Protein AF-A0A0L7LUU4-F1 (afdb_monomer)

Nearest PDB structures (foldseek):
  5wwt-assembly1_A  TM=7.823E-01  e=3.121E-24  Homo sapiens
  5wwt-assembly2_B  TM=7.822E-01  e=9.389E-24  Homo sapiens
  5wws-assembly1_A  TM=7.727E-01  e=2.762E-24  Homo sapiens
  5wwr-assembly2_B  TM=7.764E-01  e=7.351E-24  Homo sapiens
  5wwq-assembly2_B  TM=7.427E-01  e=2.299E-24  Homo sapiens

InterPro domains:
  IPR015947 PUA-like superfamily [SSF88697] (74-111)
  IPR018314 RsmB/NOL1/NOP2-like, conserved site [PS01153] (232-243)
  IPR023267 RNA (C5-cytosine) methyltransferase [PTHR22807] (261-342)
  IPR029063 S-adenosyl-L-methionine-dependent methyltransferase superfamily [G3DSA:3.40.50.150] (183-259)
  IPR029063 S-adenosyl-L-methionine-dependent methyltransferase superfamily [G3DSA:3.40.50.150] (260-347)
  IPR029063 S-adenosyl-L-methionine-dependent methyltransferase superfamily [SSF53335] (193-340)
  IPR036974 PUA domain superfamily [G3DSA:2.30.130.10] (22-119)

Sequence (350 aa):
MDLQSWLSKAPKYTTFRINKLKHFDSNTLKNFLVAQSKELNSQQIPKYYFIRPDCLVLEQWPEDIALEQTGMEVVVDALCAAAVLRGAHVFAPGILGLPANCQLDERVAIYGDLEGHCKRGLKVKYEGKKLFVGTGYLKKLRYDLFDNGVQPRGSSPSEPALDSMWVGSGGPTKQIYLRHVCFSGEQDHTFSRNVSRSRVTCVNAFAFDSTKLYSAESSGINSGPPFPINSFDKVLLDAPCSGLGQRPQLHNKMTPKMIHTCTVTDEENEGMVVWALDKFPCLRLIPAEPLLGGPGLADKGLSDEQRLMVQRFGPTIDSLRPSEEIYRDSIGFFIAAFTKIPAPLATLTH

Secondary structure (DSSP, 8-state):
--HHHHHHSPPS-EEEE--TTS---HHHHHHHHHHHHHHTT-S-PPPEEEEETTEEEEPPPPTT------S-EEEE-HHHHHHHHTTPPBPGGGEEE--TT--TT-EEEEEEESSS-PPTTB-S---SSEEEEEEEEE-S-HIIIIIS---SSSS---S-SEEEEEEE-SSS-EE---S-------HHHHHHHHHHHHT--S-------GGG-B-TT---GGG-SSB-TT--S----------TT-S--S---S-HHHHHHTTT-TTTTHHHHHHHHHH-TTEEEE--SS--SBPPPTTSS--HHHHHHSEEESS---SSS---HHHHTS--EEE-EEEE-PPP------

Foldseek 3Di:
DQQLVLQQAFFQKDKFFALPVDDDDVVVVVVVQVVLCVVQVHPDGFDWDAPDPGIIITGFDDQPRDDDADPFEWEFEQVQLQVLLQQDFAALLGTAEGAQPDDFQDKHWYKYQLPPPRHRLHHDDDPHDIFGFAMWGAHDHSCRRPPPPDDSDDDDRPDGRTGTSWTDGPDRRTHDHDPDDDQDDDPPVSVVVVCVVSVPDPDDDDPDDPVQLEDPPDPADVVPGNHYPPRDPDDDDPDDDPQSQDPNDSYDPDDSVCCVVPVPNCCVAVVVVQCCVVVAVQKDWAAPPPAAAAFADPPSNDDLVSSRRKHWAELDADPSDGHDSSRHSHTTDIDTDIDGHDDPPPPPPD

pLDDT: mean 80.56, std 17.07, range [25.83, 98.25]

Solvent-accessible surface area (backbone atoms only — not comparable to full-atom values): 20880 Å² total; per-residue (Å²): 130,62,64,68,66,54,34,46,37,53,49,64,56,50,75,43,78,54,61,83,86,47,95,81,62,69,62,61,56,50,53,50,43,56,56,46,21,60,80,58,75,41,98,64,64,50,58,68,49,67,85,41,103,44,34,39,38,34,45,40,47,69,88,83,58,80,81,84,80,46,94,44,63,34,32,23,37,37,67,44,29,32,40,24,40,68,18,38,64,44,38,55,69,37,54,22,26,48,48,79,85,70,54,80,67,37,70,30,23,34,26,15,30,47,76,72,78,72,53,74,68,32,50,63,89,79,86,67,67,62,42,58,24,25,36,25,30,30,65,54,55,64,57,75,57,66,64,73,74,62,68,78,71,87,70,77,82,85,62,59,28,23,54,48,67,43,21,33,39,98,63,95,55,39,35,54,62,54,99,80,79,84,86,75,92,48,76,68,67,40,48,55,52,46,40,64,72,57,72,61,83,91,74,87,86,75,99,69,66,76,92,56,40,71,30,95,84,38,93,33,78,88,76,44,85,36,24,40,84,91,75,64,98,75,84,86,83,87,71,93,71,90,61,76,24,51,54,29,42,60,64,72,95,69,52,74,72,52,48,69,78,36,71,63,39,49,68,79,43,51,39,44,52,49,49,46,49,69,75,33,83,43,46,42,81,38,67,41,75,81,85,56,42,21,38,45,70,80,93,50,80,54,53,73,73,54,18,63,20,27,30,27,26,30,83,74,83,45,90,93,36,74,49,52,66,78,39,28,44,43,48,44,47,78,45,77,35,72,46,80,51,80,77,78,77,76,77,78,81,124

Organism: Operophtera brumata (NCBI:txid104452)

Structure (mmCIF, N/CA/C/O backbone):
data_AF-A0A0L7LUU4-F1
#
_entry.id   AF-A0A0L7LUU4-F1
#
loop_
_atom_site.group_PDB
_atom_site.id
_atom_site.type_symbol
_atom_site.label_atom_id
_atom_site.label_alt_id
_atom_site.label_comp_id
_atom_site.label_asym_id
_atom_site.label_entity_id
_atom_site.label_seq_id
_atom_site.pdbx_PDB_ins_code
_atom_site.Cartn_x
_atom_site.Cartn_y
_atom_site.Cartn_z
_atom_site.occupancy
_atom_site.B_iso_or_equiv
_atom_site.auth_seq_id
_atom_site.auth_comp_id
_atom_site.auth_asym_id
_atom_site.auth_atom_id
_atom_site.pdbx_PDB_model_num
ATOM 1 N N . MET A 1 1 ? 4.942 18.784 3.596 1.00 58.44 1 MET A N 1
ATOM 2 C CA . MET A 1 1 ? 4.299 17.848 4.544 1.00 58.44 1 MET A CA 1
ATOM 3 C C . MET A 1 1 ? 5.408 17.030 5.173 1.00 58.44 1 MET A C 1
ATOM 5 O O . MET A 1 1 ? 6.278 16.592 4.435 1.00 58.44 1 MET A O 1
ATOM 9 N N . ASP A 1 2 ? 5.419 16.884 6.495 1.00 79.56 2 ASP A N 1
ATOM 10 C CA . ASP A 1 2 ? 6.399 16.033 7.174 1.00 79.56 2 ASP A CA 1
ATOM 11 C C . ASP A 1 2 ? 6.203 14.556 6.769 1.00 79.56 2 ASP A C 1
ATOM 13 O O . ASP A 1 2 ? 5.079 14.046 6.797 1.00 79.56 2 ASP A O 1
ATOM 17 N N . LEU A 1 3 ? 7.284 13.882 6.364 1.00 82.19 3 LEU A N 1
ATOM 18 C CA . LEU A 1 3 ? 7.251 12.502 5.871 1.00 82.19 3 LEU A CA 1
ATOM 19 C C . LEU A 1 3 ? 6.811 11.517 6.960 1.00 82.19 3 LEU A C 1
ATOM 21 O O . LEU A 1 3 ? 6.068 10.582 6.669 1.00 82.19 3 LEU A O 1
ATOM 25 N N . GLN A 1 4 ? 7.210 11.738 8.214 1.00 81.50 4 GLN A N 1
ATOM 26 C CA . GLN A 1 4 ? 6.798 10.882 9.327 1.00 81.50 4 GLN A CA 1
ATOM 27 C C . GLN A 1 4 ? 5.288 11.006 9.583 1.00 81.50 4 GLN A C 1
ATOM 29 O O . GLN A 1 4 ? 4.583 10.001 9.720 1.00 81.50 4 GLN A O 1
ATOM 34 N N . SER A 1 5 ? 4.762 12.233 9.560 1.00 83.94 5 SER A N 1
ATOM 35 C CA . SER A 1 5 ? 3.319 12.481 9.607 1.00 83.94 5 SER A CA 1
ATOM 36 C C . SER A 1 5 ? 2.573 11.807 8.450 1.00 83.94 5 SER A C 1
ATOM 38 O O . SER A 1 5 ? 1.500 11.246 8.662 1.00 83.94 5 SER A O 1
ATOM 40 N N . TRP A 1 6 ? 3.135 11.811 7.240 1.00 87.12 6 TRP A N 1
ATOM 41 C CA . TRP A 1 6 ? 2.532 11.148 6.081 1.00 87.12 6 TRP A CA 1
ATOM 42 C C . TRP A 1 6 ? 2.525 9.617 6.215 1.00 87.12 6 TRP A C 1
ATOM 44 O O . TRP A 1 6 ? 1.481 8.991 6.018 1.00 87.12 6 TRP A O 1
ATOM 54 N N . LEU A 1 7 ? 3.650 9.019 6.629 1.00 87.75 7 LEU A N 1
ATOM 55 C CA . LEU A 1 7 ? 3.779 7.571 6.831 1.00 87.75 7 LEU A CA 1
ATOM 56 C C . LEU A 1 7 ? 2.831 7.045 7.914 1.00 87.75 7 LEU A C 1
ATOM 58 O O . LEU A 1 7 ? 2.276 5.960 7.767 1.00 87.75 7 LEU A O 1
ATOM 62 N N . SER A 1 8 ? 2.605 7.816 8.980 1.00 86.44 8 SER A N 1
ATOM 63 C CA . SER A 1 8 ? 1.722 7.412 10.087 1.00 86.44 8 SER A CA 1
ATOM 64 C C . SER A 1 8 ? 0.228 7.413 9.746 1.00 86.44 8 SER A C 1
ATOM 66 O O . SER A 1 8 ? -0.566 6.811 10.468 1.00 86.44 8 SER A O 1
ATOM 68 N N . LYS A 1 9 ? -0.169 8.047 8.637 1.00 87.00 9 LYS A N 1
ATOM 69 C CA . LYS A 1 9 ? -1.566 8.134 8.194 1.00 87.00 9 LYS A CA 1
ATOM 70 C C . LYS A 1 9 ? -1.864 7.105 7.117 1.00 87.00 9 LYS A C 1
ATOM 72 O O . LYS A 1 9 ? -1.056 6.890 6.212 1.00 87.00 9 LYS A O 1
ATOM 77 N N . ALA A 1 10 ? -3.052 6.514 7.182 1.00 88.31 10 ALA A N 1
ATOM 78 C CA . ALA A 1 10 ? -3.541 5.666 6.107 1.00 88.31 10 ALA A CA 1
ATOM 79 C C . ALA A 1 10 ? -3.766 6.509 4.832 1.00 88.31 10 ALA A C 1
ATOM 81 O O . ALA A 1 10 ? -4.089 7.697 4.949 1.00 88.31 10 ALA A O 1
ATOM 82 N N . PRO A 1 11 ? -3.568 5.937 3.629 1.00 90.06 11 PRO A N 1
ATOM 83 C CA . PRO A 1 11 ? -3.910 6.610 2.376 1.00 90.06 11 PRO A CA 1
ATOM 84 C C . PRO A 1 11 ? -5.385 7.024 2.349 1.00 90.06 11 PRO A C 1
ATOM 86 O O . PRO A 1 11 ? -6.242 6.248 2.776 1.00 90.06 11 PRO A O 1
ATOM 89 N N . LYS A 1 12 ? -5.709 8.202 1.807 1.00 89.00 12 LYS A N 1
ATOM 90 C CA . LYS A 1 12 ? -7.099 8.676 1.699 1.00 89.00 12 LYS A CA 1
ATOM 91 C C . LYS A 1 12 ? -7.964 7.788 0.815 1.00 89.00 12 LYS A C 1
ATOM 93 O O . LYS A 1 12 ? -9.165 7.683 1.032 1.00 89.00 12 LYS A O 1
ATOM 98 N N . TYR A 1 13 ? -7.356 7.148 -0.173 1.00 90.44 13 TYR A N 1
ATOM 99 C CA . TYR A 1 13 ? -8.061 6.370 -1.177 1.00 90.44 13 TYR A CA 1
ATOM 100 C C . TYR A 1 13 ? -7.887 4.881 -0.913 1.00 90.44 13 TYR A C 1
ATOM 102 O O . TYR A 1 13 ? -6.763 4.382 -0.807 1.00 90.44 13 TYR A O 1
ATOM 110 N N . THR A 1 14 ? -8.999 4.154 -0.866 1.00 90.06 14 THR A N 1
ATOM 111 C CA . THR A 1 14 ? -8.980 2.693 -0.887 1.00 90.06 14 THR A CA 1
ATOM 112 C C . THR A 1 14 ? -9.143 2.232 -2.332 1.00 90.06 14 THR A C 1
ATOM 114 O O . THR A 1 14 ? -10.112 2.592 -3.000 1.00 90.06 14 THR A O 1
ATOM 117 N N . THR A 1 15 ? -8.194 1.441 -2.833 1.00 90.25 15 THR A N 1
ATOM 118 C CA . THR A 1 15 ? -8.176 0.991 -4.231 1.00 90.25 15 THR A CA 1
ATOM 119 C C . THR A 1 15 ? -8.413 -0.514 -4.344 1.00 90.25 15 THR A C 1
ATOM 121 O O . THR A 1 15 ? -7.836 -1.318 -3.611 1.00 90.25 15 THR A O 1
ATOM 124 N N . PHE A 1 16 ? -9.272 -0.907 -5.285 1.00 89.38 16 PHE A N 1
ATOM 125 C CA . PHE A 1 16 ? -9.609 -2.298 -5.581 1.00 89.38 16 PHE A CA 1
ATOM 126 C C . PHE A 1 16 ? -9.256 -2.636 -7.019 1.00 89.38 16 PHE A C 1
ATOM 128 O O . PHE A 1 16 ? -9.729 -1.991 -7.956 1.00 89.38 16 PHE A O 1
ATOM 135 N N . ARG A 1 17 ? -8.496 -3.719 -7.204 1.00 87.00 17 ARG A N 1
ATOM 136 C CA . ARG A 1 17 ? -8.332 -4.326 -8.524 1.00 87.00 17 ARG A CA 1
ATOM 137 C C . ARG A 1 17 ? -9.516 -5.241 -8.821 1.00 87.00 17 ARG A C 1
ATOM 139 O O . ARG A 1 17 ? -9.671 -6.283 -8.181 1.00 87.00 17 ARG A O 1
ATOM 146 N N . ILE A 1 18 ? -10.323 -4.886 -9.813 1.00 88.62 18 ILE A N 1
ATOM 147 C CA . ILE A 1 18 ? -11.459 -5.693 -10.254 1.00 88.62 18 ILE A CA 1
ATOM 148 C C . ILE A 1 18 ? -10.964 -6.863 -11.103 1.00 88.62 18 ILE A C 1
ATOM 150 O O . ILE A 1 18 ? -10.271 -6.692 -12.106 1.00 88.62 18 ILE A O 1
ATOM 154 N N . ASN A 1 19 ? -11.342 -8.079 -10.706 1.00 85.19 19 ASN A N 1
ATOM 155 C CA . ASN A 1 19 ? -11.069 -9.267 -11.501 1.00 85.19 19 ASN A CA 1
ATOM 156 C C . ASN A 1 19 ? -12.035 -9.337 -12.691 1.00 85.19 19 ASN A C 1
ATOM 158 O O . ASN A 1 19 ? -13.143 -9.848 -12.553 1.00 85.19 19 ASN A O 1
ATOM 162 N N . LYS A 1 20 ? -11.579 -8.880 -13.861 1.00 84.88 20 LYS A N 1
ATOM 163 C CA . LYS A 1 20 ? -12.335 -8.901 -15.127 1.00 84.88 20 LYS A CA 1
ATOM 164 C C . LYS A 1 20 ? -12.740 -10.305 -15.604 1.00 84.88 20 LYS A C 1
ATOM 166 O O . LYS A 1 20 ? -13.625 -10.416 -16.442 1.00 84.88 20 LYS A O 1
ATOM 171 N N . LEU A 1 21 ? -12.137 -11.376 -15.074 1.00 84.12 21 LEU A N 1
ATOM 172 C CA . LEU A 1 21 ? -12.535 -12.766 -15.366 1.00 84.12 21 LEU A CA 1
ATOM 173 C C . LEU A 1 21 ? -13.786 -13.203 -14.586 1.00 84.12 21 LEU A C 1
ATOM 175 O O . LEU A 1 21 ? -14.269 -14.331 -14.734 1.00 84.12 21 LEU A O 1
ATOM 179 N N . LYS A 1 22 ? -14.290 -12.336 -13.706 1.00 84.38 22 LYS A N 1
ATOM 180 C CA . LYS A 1 22 ? -15.511 -12.534 -12.934 1.00 84.38 22 LYS A CA 1
ATOM 181 C C . LYS A 1 22 ? -16.471 -11.381 -13.188 1.00 84.38 22 LYS A C 1
ATOM 183 O O . LYS A 1 22 ? -16.064 -10.270 -13.505 1.00 84.38 22 LYS A O 1
ATOM 188 N N . HIS A 1 23 ? -17.755 -11.655 -12.992 1.00 84.06 23 HIS A N 1
ATOM 189 C CA . HIS A 1 23 ? -18.761 -10.607 -12.973 1.00 84.06 23 HIS A CA 1
ATOM 190 C C . HIS A 1 23 ? -18.533 -9.691 -11.764 1.00 84.06 23 HIS A C 1
ATOM 192 O O . HIS A 1 23 ? -18.384 -10.175 -10.639 1.00 84.06 23 HIS A O 1
ATOM 198 N N . PHE A 1 24 ? -18.519 -8.383 -12.004 1.00 86.38 24 PHE A N 1
ATOM 199 C CA . PHE A 1 24 ? -18.484 -7.357 -10.970 1.00 86.38 24 PHE A CA 1
ATOM 200 C C . PHE A 1 24 ? -19.701 -6.452 -11.134 1.00 86.38 24 PHE A C 1
ATOM 202 O O . PHE A 1 24 ? -19.910 -5.890 -12.205 1.00 86.38 24 PHE A O 1
ATOM 209 N N . ASP A 1 25 ? -20.477 -6.307 -10.064 1.00 86.06 25 ASP A N 1
ATOM 210 C CA . ASP A 1 25 ? -21.648 -5.438 -10.021 1.00 86.06 25 ASP A CA 1
ATOM 211 C C . ASP A 1 25 ? -21.412 -4.291 -9.036 1.00 86.06 25 ASP A C 1
ATOM 213 O O . ASP A 1 25 ? -21.320 -4.493 -7.821 1.00 86.06 25 ASP A O 1
ATOM 217 N N . SER A 1 26 ? -21.341 -3.070 -9.561 1.00 86.06 26 SER A N 1
ATOM 218 C CA . SER A 1 26 ? -21.157 -1.864 -8.755 1.00 86.06 26 SER A CA 1
ATOM 219 C C . SER A 1 26 ? -22.360 -1.562 -7.855 1.00 86.06 26 SER A C 1
ATOM 221 O O . SER A 1 26 ? -22.190 -0.884 -6.838 1.00 86.06 26 SER A O 1
ATOM 223 N N . ASN A 1 27 ? -23.553 -2.099 -8.152 1.00 88.25 27 ASN A N 1
ATOM 224 C CA . ASN A 1 27 ? -24.723 -1.932 -7.287 1.00 88.25 27 ASN A CA 1
ATOM 225 C C . ASN A 1 27 ? -24.554 -2.656 -5.952 1.00 88.25 27 ASN A C 1
ATOM 227 O O . ASN A 1 27 ? -25.037 -2.167 -4.935 1.00 88.25 27 ASN A O 1
ATOM 231 N N . THR A 1 28 ? -23.821 -3.772 -5.924 1.00 87.94 28 THR A N 1
ATOM 232 C CA . THR A 1 28 ? -23.512 -4.474 -4.670 1.00 87.94 28 THR A CA 1
ATOM 233 C C . THR A 1 28 ? -22.733 -3.562 -3.718 1.00 87.94 28 THR A C 1
ATOM 235 O O . THR A 1 28 ? -23.093 -3.440 -2.547 1.00 87.94 28 THR A O 1
ATOM 238 N N . LEU A 1 29 ? -21.717 -2.854 -4.228 1.00 86.69 29 LEU A N 1
ATOM 239 C CA . LEU A 1 29 ? -20.973 -1.868 -3.442 1.00 86.69 29 LEU A CA 1
ATOM 240 C C . LEU A 1 29 ? -21.865 -0.690 -3.036 1.00 86.69 29 LEU A C 1
ATOM 242 O O . LEU A 1 29 ? -21.864 -0.299 -1.872 1.00 86.69 29 LEU A O 1
ATOM 246 N N . LYS A 1 30 ? -22.661 -0.152 -3.966 1.00 89.31 30 LYS A N 1
ATOM 247 C CA . LYS A 1 30 ? -23.582 0.956 -3.680 1.00 89.31 30 LYS A CA 1
ATOM 248 C C . LYS A 1 30 ? -24.542 0.622 -2.539 1.00 89.31 30 LYS A C 1
ATOM 250 O O . LYS A 1 30 ? -24.666 1.394 -1.594 1.00 89.31 30 LYS A O 1
ATOM 255 N N . ASN A 1 31 ? -25.195 -0.536 -2.615 1.00 89.56 31 ASN A N 1
ATOM 256 C CA . ASN A 1 31 ? -26.153 -0.999 -1.614 1.00 89.56 31 ASN A CA 1
ATOM 257 C C . ASN A 1 31 ? -25.483 -1.184 -0.251 1.00 89.56 31 ASN A C 1
ATOM 259 O O . ASN A 1 31 ? -26.058 -0.815 0.769 1.00 89.56 31 ASN A O 1
ATOM 263 N N . PHE A 1 32 ? -24.252 -1.699 -0.241 1.00 86.62 32 PHE A N 1
ATOM 264 C CA . PHE A 1 32 ? -23.455 -1.833 0.972 1.00 86.62 32 PHE A CA 1
ATOM 265 C C . PHE A 1 32 ? -23.124 -0.474 1.609 1.00 86.62 32 PHE A C 1
ATOM 267 O O . PHE A 1 32 ? -23.320 -0.307 2.810 1.00 86.62 32 PHE A O 1
ATOM 274 N N . LEU A 1 33 ? -22.694 0.515 0.818 1.00 87.50 33 LEU A N 1
ATOM 275 C CA . LEU A 1 33 ? -22.407 1.864 1.323 1.00 87.50 33 LEU A CA 1
ATOM 276 C C . LEU A 1 33 ? -23.677 2.566 1.827 1.00 87.50 33 LEU A C 1
ATOM 278 O O . LEU A 1 33 ? -23.638 3.226 2.856 1.00 87.50 33 LEU A O 1
ATOM 282 N N . VAL A 1 34 ? -24.819 2.386 1.157 1.00 89.56 34 VAL A N 1
ATOM 283 C CA . VAL A 1 34 ? -26.114 2.934 1.608 1.00 89.56 34 VAL A CA 1
ATOM 284 C C . VAL A 1 34 ? -26.598 2.274 2.902 1.00 89.56 34 VAL A C 1
ATOM 286 O O . VAL A 1 34 ? -27.188 2.940 3.749 1.00 89.56 34 VAL A O 1
ATOM 289 N N . ALA A 1 35 ? -26.394 0.965 3.064 1.00 86.56 35 ALA A N 1
ATOM 290 C CA . ALA A 1 35 ? -26.722 0.283 4.314 1.00 86.56 35 ALA A CA 1
ATOM 291 C C . ALA A 1 35 ? -25.858 0.819 5.458 1.00 86.56 35 ALA A C 1
ATOM 293 O O . ALA A 1 35 ? -26.394 1.200 6.497 1.00 86.56 35 ALA A O 1
ATOM 294 N N . GLN A 1 36 ? -24.552 0.943 5.213 1.00 82.38 36 GLN A N 1
ATOM 295 C CA . GLN A 1 36 ? -23.635 1.527 6.176 1.00 82.38 36 GLN A CA 1
ATOM 296 C C . GLN A 1 36 ? -24.015 2.952 6.541 1.00 82.38 36 GLN A C 1
ATOM 298 O O . GLN A 1 36 ? -24.150 3.215 7.722 1.00 82.38 36 GLN A O 1
ATOM 303 N N . SER A 1 37 ? -24.261 3.856 5.587 1.00 84.38 37 SER A N 1
ATOM 304 C CA . SER A 1 37 ? -24.505 5.274 5.902 1.00 84.38 37 SER A CA 1
ATOM 305 C C . SER A 1 37 ? -25.613 5.478 6.943 1.00 84.38 37 SER A C 1
ATOM 307 O O . SER A 1 37 ? -25.513 6.384 7.765 1.00 84.38 37 SER A O 1
ATOM 309 N N . LYS A 1 38 ? -26.623 4.595 6.966 1.00 85.31 38 LYS A N 1
ATOM 310 C CA . LYS A 1 38 ? -27.683 4.573 7.986 1.00 85.31 38 LYS A CA 1
ATOM 311 C C . LYS A 1 38 ? -27.154 4.243 9.381 1.00 85.31 38 LYS A C 1
ATOM 313 O O . LYS A 1 38 ? -27.511 4.926 10.330 1.00 85.31 38 LYS A O 1
ATOM 318 N N . GLU A 1 39 ? -26.303 3.227 9.505 1.00 79.38 39 GLU A N 1
ATOM 319 C CA . GLU A 1 39 ? -25.657 2.851 10.771 1.00 79.38 39 GLU A CA 1
ATOM 320 C C . GLU A 1 39 ? -24.755 3.967 11.304 1.00 79.38 39 GLU A C 1
ATOM 322 O O . GLU A 1 39 ? -24.600 4.124 12.513 1.00 79.38 39 GLU A O 1
ATOM 327 N N . LEU A 1 40 ? -24.167 4.756 10.401 1.00 76.88 40 LEU A N 1
ATOM 328 C CA . LEU A 1 40 ? -23.257 5.843 10.760 1.00 76.88 40 LEU A CA 1
ATOM 329 C C . LEU A 1 40 ? -23.945 7.207 10.865 1.00 76.88 40 LEU A C 1
ATOM 331 O O . LEU A 1 40 ? -23.263 8.218 11.025 1.00 76.88 40 LEU A O 1
ATOM 335 N N . ASN A 1 41 ? -25.276 7.241 10.760 1.00 81.69 41 ASN A N 1
ATOM 336 C CA . ASN A 1 41 ? -26.078 8.464 10.763 1.00 81.69 41 ASN A CA 1
ATOM 337 C C . ASN A 1 41 ? -25.600 9.519 9.745 1.00 81.69 41 ASN A C 1
ATOM 339 O O . ASN A 1 41 ? -25.724 10.719 9.983 1.00 81.69 41 ASN A O 1
ATOM 343 N N . SER A 1 42 ? -25.062 9.081 8.603 1.00 83.56 42 SER A N 1
ATOM 344 C CA . SER A 1 42 ? -24.608 9.965 7.529 1.00 83.56 42 SER A CA 1
ATOM 345 C C . SER A 1 42 ? -25.641 10.052 6.410 1.00 83.56 42 SER A C 1
ATOM 347 O O . SER A 1 42 ? -26.230 9.052 5.986 1.00 83.56 42 SER A O 1
ATOM 349 N N . GLN A 1 43 ? -25.835 11.264 5.891 1.00 84.94 43 GLN A N 1
ATOM 350 C CA . GLN A 1 43 ? -26.731 11.526 4.761 1.00 84.94 43 GLN A CA 1
ATOM 351 C C . GLN A 1 43 ? -26.070 11.262 3.400 1.00 84.94 43 GLN A C 1
ATOM 353 O O . GLN A 1 43 ? -26.760 11.223 2.381 1.00 84.94 43 GLN A O 1
ATOM 358 N N . GLN A 1 44 ? -24.746 11.091 3.365 1.00 87.94 44 GLN A N 1
ATOM 359 C CA . GLN A 1 44 ? -23.973 10.929 2.138 1.00 87.94 44 GLN A CA 1
ATOM 360 C C . GLN A 1 44 ? -23.140 9.649 2.193 1.00 87.94 44 GLN A C 1
ATOM 362 O O . GLN A 1 44 ? -22.650 9.253 3.245 1.00 87.94 44 GLN A O 1
ATOM 367 N N . ILE A 1 45 ? -22.966 9.007 1.038 1.00 88.62 45 ILE A N 1
ATOM 368 C CA . ILE A 1 45 ? -22.020 7.898 0.876 1.00 88.62 45 ILE A CA 1
ATOM 369 C C . ILE A 1 45 ? -20.703 8.420 0.287 1.00 88.62 45 ILE A C 1
ATOM 371 O O . ILE A 1 45 ? -20.725 9.404 -0.458 1.00 88.62 45 ILE A O 1
ATOM 375 N N . PRO A 1 46 ? -19.564 7.766 0.568 1.00 89.31 46 PRO A N 1
ATOM 376 C CA . PRO A 1 46 ? -18.294 8.107 -0.059 1.00 89.31 46 PRO A CA 1
ATOM 377 C C . PRO A 1 46 ? -18.370 7.973 -1.581 1.00 89.31 46 PRO A C 1
ATOM 379 O O . PRO A 1 46 ? -19.053 7.093 -2.121 1.00 89.31 46 PRO A O 1
ATOM 382 N N . LYS A 1 47 ? -17.628 8.832 -2.285 1.00 91.88 47 LYS A N 1
ATOM 383 C CA . LYS A 1 47 ? -17.502 8.741 -3.741 1.00 91.88 47 LYS A CA 1
ATOM 384 C C . LYS A 1 47 ? -16.698 7.504 -4.116 1.00 91.88 47 LYS A C 1
ATOM 386 O O . LYS A 1 47 ? -15.694 7.178 -3.486 1.00 91.88 47 LYS A O 1
ATOM 391 N N . TYR A 1 48 ? -17.117 6.847 -5.189 1.00 92.75 48 TYR A N 1
ATOM 392 C CA . TYR A 1 48 ? -16.361 5.767 -5.806 1.00 92.75 48 TYR A CA 1
ATOM 393 C C . TYR A 1 48 ? -16.443 5.854 -7.323 1.00 92.75 48 TYR A C 1
ATOM 395 O O . TYR A 1 48 ? -17.483 6.203 -7.884 1.00 92.75 48 TYR A O 1
ATOM 403 N N . TYR A 1 49 ? -15.336 5.553 -7.990 1.00 94.31 49 TYR A N 1
ATOM 404 C CA . TYR A 1 49 ? -15.205 5.657 -9.441 1.00 94.31 49 TYR A CA 1
ATOM 405 C C . TYR A 1 49 ? -14.065 4.780 -9.944 1.00 94.31 49 TYR A C 1
ATOM 407 O O . TYR A 1 49 ? -13.189 4.358 -9.194 1.00 94.31 49 TYR A O 1
ATOM 415 N N . PHE A 1 50 ? -14.070 4.497 -11.239 1.00 92.94 50 PHE A N 1
ATOM 416 C CA . PHE A 1 50 ? -12.985 3.775 -11.885 1.00 92.94 50 PHE A CA 1
ATOM 417 C C . PHE A 1 50 ? -11.938 4.761 -12.388 1.00 92.94 50 PHE A C 1
ATOM 419 O O . PHE A 1 50 ? -12.229 5.563 -13.270 1.00 92.94 50 PHE A O 1
ATOM 426 N N . ILE A 1 51 ? -10.717 4.680 -11.857 1.00 92.94 51 ILE A N 1
ATOM 427 C CA . ILE A 1 51 ? -9.574 5.431 -12.403 1.00 92.94 51 ILE A CA 1
ATOM 428 C C . ILE A 1 51 ? -8.979 4.725 -13.628 1.00 92.94 51 ILE A C 1
ATOM 430 O O . ILE A 1 51 ? -8.402 5.347 -14.514 1.00 92.94 51 ILE A O 1
ATOM 434 N N . ARG A 1 52 ? -9.156 3.400 -13.699 1.00 90.06 52 ARG A N 1
ATOM 435 C CA . ARG A 1 52 ? -8.888 2.555 -14.871 1.00 90.06 52 ARG A CA 1
ATOM 436 C C . ARG A 1 52 ? -9.977 1.484 -14.964 1.00 90.06 52 ARG A C 1
ATOM 438 O O . ARG A 1 52 ? -10.609 1.205 -13.948 1.00 90.06 52 ARG A O 1
ATOM 445 N N . PRO A 1 53 ? -10.170 0.814 -16.116 1.00 89.75 53 PRO A N 1
ATOM 446 C CA . PRO A 1 53 ? -11.252 -0.164 -16.281 1.00 89.75 53 PRO A CA 1
ATOM 447 C C . PRO A 1 53 ? -11.253 -1.337 -15.278 1.00 89.75 53 PRO A C 1
ATOM 449 O O . PRO A 1 53 ? -12.260 -2.018 -15.132 1.00 89.75 53 PRO A O 1
ATOM 452 N N . ASP A 1 54 ? -10.132 -1.621 -14.615 1.00 88.12 54 ASP A N 1
ATOM 453 C CA . ASP A 1 54 ? -9.973 -2.629 -13.555 1.00 88.12 54 ASP A CA 1
ATOM 454 C C . ASP A 1 54 ? -9.511 -2.046 -12.214 1.00 88.12 54 ASP A C 1
ATOM 456 O O . ASP A 1 54 ? -9.206 -2.813 -11.305 1.00 88.12 54 ASP A O 1
ATOM 460 N N . CYS A 1 55 ? -9.460 -0.723 -12.058 1.00 91.38 55 CYS A N 1
ATOM 461 C CA . CYS A 1 55 ? -9.046 -0.085 -10.813 1.00 91.38 55 CYS A CA 1
ATOM 462 C C . CYS A 1 55 ? -10.175 0.803 -10.294 1.00 91.38 55 CYS A C 1
ATOM 464 O O . CYS A 1 55 ? -10.404 1.901 -10.809 1.00 91.38 55 CYS A O 1
ATOM 466 N N . LEU A 1 56 ? -10.888 0.297 -9.290 1.00 92.75 56 LEU A N 1
ATOM 467 C CA . LEU A 1 56 ? -11.935 1.019 -8.584 1.00 92.75 56 LEU A CA 1
ATOM 468 C C . LEU A 1 56 ? -11.318 1.768 -7.403 1.00 92.75 56 LEU A C 1
ATOM 470 O O . LEU A 1 56 ? -10.652 1.172 -6.558 1.00 92.75 56 LEU A O 1
ATOM 474 N N . VAL A 1 57 ? -11.575 3.064 -7.340 1.00 93.31 57 VAL A N 1
ATOM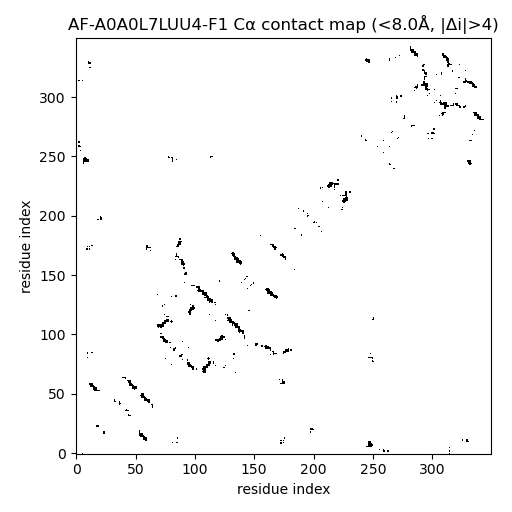 475 C CA . VAL A 1 57 ? -11.199 3.955 -6.248 1.00 93.31 57 VAL A CA 1
ATOM 476 C C . VAL A 1 57 ? -12.431 4.219 -5.403 1.00 93.31 57 VAL A C 1
ATOM 478 O O . VAL A 1 57 ? -13.521 4.438 -5.932 1.00 93.31 57 VAL A O 1
ATOM 481 N N . LEU A 1 58 ? -12.243 4.212 -4.093 1.00 91.56 58 LEU A N 1
ATOM 482 C CA . LEU A 1 58 ? -13.252 4.556 -3.114 1.00 91.56 58 LEU A CA 1
ATOM 483 C C . LEU A 1 58 ? -12.639 5.553 -2.112 1.00 91.56 58 LEU A C 1
ATOM 485 O O . LEU A 1 58 ? -11.619 5.266 -1.480 1.00 91.56 58 LEU A O 1
ATOM 489 N N . GLU A 1 59 ? -13.237 6.739 -2.029 1.00 91.00 59 GLU A N 1
ATOM 490 C CA . GLU A 1 59 ? -12.799 7.863 -1.186 1.00 91.00 59 GLU A CA 1
ATOM 491 C C . GLU A 1 59 ? -13.291 7.729 0.257 1.00 91.00 59 GLU A C 1
ATOM 493 O O . GLU A 1 59 ? -14.177 6.939 0.529 1.00 91.00 59 GLU A O 1
ATOM 498 N N . GLN A 1 60 ? -12.761 8.520 1.190 1.00 85.81 60 GLN A N 1
ATOM 499 C CA . GLN A 1 60 ? -13.160 8.474 2.602 1.00 85.81 60 GLN A CA 1
ATOM 500 C C . GLN A 1 60 ? -14.627 8.851 2.837 1.00 85.81 60 GLN A C 1
ATOM 502 O O . GLN A 1 60 ? -15.252 9.552 2.038 1.00 85.81 60 GLN A O 1
ATOM 507 N N . TRP A 1 61 ? -15.159 8.414 3.981 1.00 83.44 61 TRP A N 1
ATOM 508 C CA . TRP A 1 61 ? -16.437 8.927 4.457 1.00 83.44 61 TRP A CA 1
ATOM 509 C C . TRP A 1 61 ? -16.344 10.435 4.756 1.00 83.44 61 TRP A C 1
ATOM 511 O O . TRP A 1 61 ? -15.266 10.907 5.131 1.00 83.44 61 TRP A O 1
ATOM 521 N N . PRO A 1 62 ? -17.449 11.193 4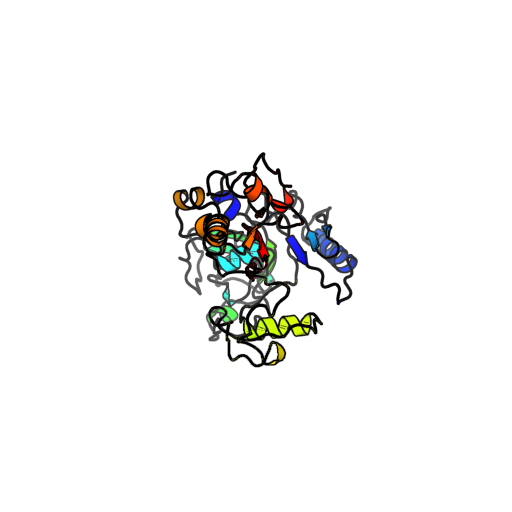.635 1.00 77.44 62 PRO A N 1
ATOM 522 C CA . PRO A 1 62 ? -17.440 12.624 4.920 1.00 77.44 62 PRO A CA 1
ATOM 523 C C . PRO A 1 62 ? -17.069 12.955 6.380 1.00 77.44 62 PRO A C 1
ATOM 525 O O . PRO A 1 62 ? -17.223 12.151 7.305 1.00 77.44 62 PRO A O 1
ATOM 528 N N . GLU A 1 63 ? -16.549 14.167 6.593 1.00 70.50 63 GLU A N 1
ATOM 529 C CA . GLU A 1 63 ? -16.009 14.609 7.887 1.00 70.50 63 GLU A CA 1
ATOM 530 C C . GLU A 1 63 ? -17.073 14.855 8.968 1.00 70.50 63 GLU A C 1
ATOM 532 O O . GLU A 1 63 ? -16.723 14.983 10.140 1.00 70.50 63 GLU A O 1
ATOM 537 N N . ASP A 1 64 ? -18.357 14.876 8.628 1.00 70.00 64 ASP A N 1
ATOM 538 C CA . ASP A 1 64 ? -19.467 15.139 9.553 1.00 70.00 64 ASP A CA 1
ATOM 539 C C . ASP A 1 64 ? -19.774 13.971 10.507 1.00 70.00 64 ASP A C 1
ATOM 541 O O . ASP A 1 64 ? -20.490 14.142 11.493 1.00 70.00 64 ASP A O 1
ATOM 545 N N . ILE A 1 65 ? -19.192 12.791 10.280 1.00 72.19 65 ILE A N 1
ATOM 546 C CA . ILE A 1 65 ? -19.516 11.605 11.079 1.00 72.19 65 ILE A CA 1
ATOM 547 C C . ILE A 1 65 ? -18.842 11.641 12.456 1.00 72.19 65 ILE A C 1
ATOM 549 O O . ILE A 1 65 ? -17.624 11.492 12.573 1.00 72.19 65 ILE A O 1
ATOM 553 N N . ALA A 1 66 ? -19.621 11.819 13.519 1.00 65.75 66 ALA A N 1
ATOM 554 C CA . ALA A 1 66 ? -19.110 11.840 14.886 1.00 65.75 66 ALA A CA 1
ATOM 555 C C . ALA A 1 66 ? -18.774 10.425 15.396 1.00 65.75 66 ALA A C 1
ATOM 557 O O . ALA A 1 66 ? -19.578 9.500 15.299 1.00 65.75 66 ALA A O 1
ATOM 558 N N . LEU A 1 67 ? -17.581 10.265 15.977 1.00 65.44 67 LEU A N 1
ATOM 559 C CA . LEU A 1 67 ? -17.161 9.026 16.633 1.00 65.44 67 LEU A CA 1
ATOM 560 C C . LEU A 1 67 ? -17.463 9.122 18.128 1.00 65.44 67 LEU A C 1
ATOM 562 O O . LEU A 1 67 ? -16.780 9.835 18.862 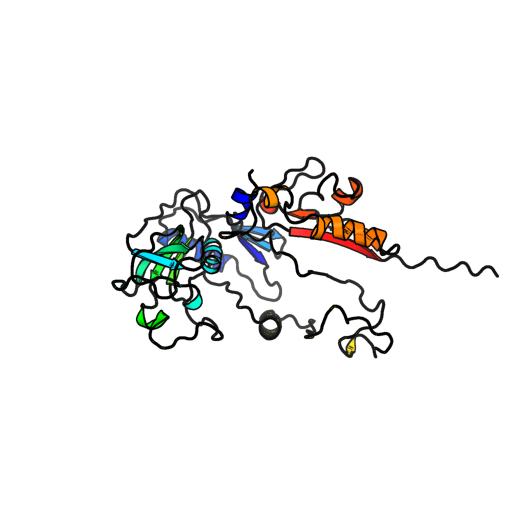1.00 65.44 67 LEU A O 1
ATOM 566 N N . GLU A 1 68 ? -18.464 8.379 18.587 1.00 66.06 68 GLU A N 1
ATOM 567 C CA . GLU A 1 68 ? -18.694 8.187 20.017 1.00 66.06 68 GLU A CA 1
ATOM 568 C C . GLU A 1 68 ? -17.640 7.233 20.580 1.00 66.06 68 GLU A C 1
ATOM 570 O O . GLU A 1 68 ? -17.590 6.051 20.228 1.00 66.06 68 GLU A O 1
ATOM 575 N N . GLN A 1 69 ? -16.780 7.750 21.457 1.00 68.00 69 GLN A N 1
ATOM 576 C CA . GLN A 1 69 ? -15.847 6.921 22.208 1.00 68.00 69 GLN A CA 1
ATOM 577 C C . GLN A 1 69 ? -16.583 6.275 23.380 1.00 68.00 69 GLN A C 1
ATOM 579 O O . GLN A 1 69 ? -17.133 6.953 24.245 1.00 68.00 69 GLN A O 1
ATOM 584 N N . THR A 1 70 ? -16.584 4.947 23.408 1.00 70.06 70 THR A N 1
ATOM 585 C CA . THR A 1 70 ? -17.044 4.171 24.561 1.00 70.06 70 THR A CA 1
ATOM 586 C C . THR A 1 70 ? -15.958 4.141 25.636 1.00 70.06 70 THR A C 1
ATOM 588 O O . THR A 1 70 ? -14.773 4.140 25.310 1.00 70.06 70 THR A O 1
ATOM 591 N N . GLY A 1 71 ? -16.334 4.032 26.914 1.00 73.75 71 GLY A N 1
ATOM 592 C CA . GLY A 1 71 ? -15.363 3.920 28.016 1.00 73.75 71 GLY A CA 1
ATOM 593 C C . GLY A 1 71 ? -14.575 2.600 28.055 1.00 73.75 71 GLY A C 1
ATOM 594 O O . GLY A 1 71 ? -13.562 2.514 28.744 1.00 73.75 71 GLY A O 1
ATOM 595 N N . MET A 1 72 ? -15.026 1.577 27.322 1.00 87.00 72 MET A N 1
ATOM 596 C CA . MET A 1 72 ? -14.405 0.251 27.279 1.00 87.00 72 MET A CA 1
ATOM 597 C C . MET A 1 72 ? -13.367 0.174 26.161 1.00 87.00 72 MET A C 1
ATOM 599 O O . MET A 1 72 ? -13.688 0.406 24.997 1.00 87.00 72 MET A O 1
ATOM 603 N N . GLU A 1 73 ? -12.127 -0.164 26.516 1.00 91.75 73 GLU A N 1
ATOM 604 C CA . GLU A 1 73 ? -10.979 -0.139 25.608 1.00 91.75 73 GLU A CA 1
ATOM 605 C C . GLU A 1 73 ? -10.455 -1.551 25.321 1.00 91.75 73 GLU A C 1
ATOM 607 O O . GLU A 1 73 ? -10.105 -2.292 26.239 1.00 91.75 73 GLU A O 1
ATOM 612 N N . VAL A 1 74 ? -10.320 -1.901 24.043 1.00 93.38 74 VAL A N 1
ATOM 613 C CA . VAL A 1 74 ? -9.599 -3.091 23.578 1.00 93.38 74 VAL A CA 1
ATOM 614 C C . VAL A 1 74 ? -8.277 -2.656 22.975 1.00 93.38 74 VAL A C 1
ATOM 616 O O . VAL A 1 74 ? -8.241 -1.747 22.149 1.00 93.38 74 VAL A O 1
ATOM 619 N N . VAL A 1 75 ? -7.189 -3.320 23.359 1.00 94.94 75 VAL A N 1
ATOM 620 C CA . VAL A 1 75 ? -5.850 -3.019 22.845 1.00 94.94 75 VAL A CA 1
ATOM 621 C C . VAL A 1 75 ? -5.414 -4.098 21.866 1.00 94.94 75 VAL A C 1
ATOM 623 O O . VAL A 1 75 ? -5.445 -5.285 22.196 1.00 94.94 75 VAL A O 1
ATOM 626 N N . VAL A 1 76 ? -4.980 -3.684 20.681 1.00 94.62 76 VAL A N 1
ATOM 627 C CA . VAL A 1 76 ? -4.443 -4.539 19.619 1.00 94.62 76 VAL A CA 1
ATOM 628 C C . VAL A 1 76 ? -2.986 -4.190 19.323 1.00 94.62 76 VAL A C 1
ATOM 630 O O . VAL A 1 76 ? -2.513 -3.108 19.679 1.00 94.62 76 VAL A O 1
ATOM 633 N N . ASP A 1 77 ? -2.261 -5.097 18.673 1.00 92.50 77 ASP A N 1
ATOM 634 C CA . ASP A 1 77 ? -0.897 -4.811 18.220 1.00 92.50 77 ASP A CA 1
ATOM 635 C C . ASP A 1 77 ? -0.859 -3.762 17.088 1.00 92.50 77 ASP A C 1
ATOM 637 O O . ASP A 1 77 ? -1.870 -3.465 16.446 1.00 92.50 77 ASP A O 1
ATOM 641 N N . ALA A 1 78 ? 0.321 -3.187 16.833 1.00 90.19 78 ALA A N 1
ATOM 642 C CA . ALA A 1 78 ? 0.501 -2.125 15.843 1.00 90.19 78 ALA A CA 1
ATOM 643 C C . ALA A 1 78 ? 0.136 -2.543 14.403 1.00 90.19 78 ALA A C 1
ATOM 645 O O . ALA A 1 78 ? -0.348 -1.713 13.631 1.00 90.19 78 ALA A O 1
ATOM 646 N N . LEU A 1 79 ? 0.349 -3.811 14.025 1.00 89.06 79 LEU A N 1
ATOM 647 C CA . LEU A 1 79 ? 0.031 -4.310 12.681 1.00 89.06 79 LEU A CA 1
ATOM 648 C C . LEU A 1 79 ? -1.479 -4.470 12.508 1.00 89.06 79 LEU A C 1
ATOM 650 O O . LEU A 1 79 ? -2.039 -4.066 11.487 1.00 89.06 79 LEU A O 1
ATOM 654 N N . CYS A 1 80 ? -2.145 -5.015 13.522 1.00 90.12 80 CYS A N 1
ATOM 655 C CA . CYS A 1 80 ? -3.590 -5.121 13.589 1.00 90.12 80 CYS A CA 1
ATOM 656 C C . CYS A 1 80 ? -4.225 -3.730 13.598 1.00 90.12 80 CYS A C 1
ATOM 658 O O . CYS A 1 80 ? -5.126 -3.479 12.806 1.00 90.12 80 CYS A O 1
ATOM 660 N N . ALA A 1 81 ? -3.703 -2.795 14.391 1.00 90.81 81 ALA A N 1
ATOM 661 C CA . ALA A 1 81 ? -4.142 -1.403 14.397 1.00 90.81 81 ALA A CA 1
ATOM 662 C C . ALA A 1 81 ? -4.005 -0.739 13.018 1.00 90.81 81 ALA A C 1
ATOM 664 O O . ALA A 1 81 ? -4.936 -0.079 12.559 1.00 90.81 81 ALA A O 1
ATOM 665 N N . ALA A 1 82 ? -2.887 -0.955 12.318 1.00 88.44 82 ALA A N 1
ATOM 666 C CA . ALA A 1 82 ? -2.695 -0.458 10.957 1.00 88.44 82 ALA A CA 1
ATOM 667 C C . ALA A 1 82 ? -3.667 -1.102 9.950 1.00 88.44 82 ALA A C 1
ATOM 669 O O . ALA A 1 82 ? -4.147 -0.430 9.037 1.00 88.44 82 ALA A O 1
ATOM 670 N N . ALA A 1 83 ? -3.989 -2.389 10.114 1.00 87.12 83 ALA A N 1
ATOM 671 C CA . ALA A 1 83 ? -4.996 -3.071 9.305 1.00 87.12 83 ALA A CA 1
ATOM 672 C C . ALA A 1 83 ? -6.407 -2.534 9.583 1.00 87.12 83 ALA A C 1
ATOM 674 O O . ALA A 1 83 ? -7.149 -2.274 8.635 1.00 87.12 83 ALA A O 1
ATOM 675 N N . VAL A 1 84 ? -6.748 -2.309 10.857 1.00 86.94 84 VAL A N 1
ATOM 676 C CA . VAL A 1 84 ? -7.998 -1.661 11.268 1.00 86.94 84 VAL A CA 1
ATOM 677 C C . VAL A 1 84 ? -8.078 -0.294 10.615 1.00 86.94 84 VAL A C 1
ATOM 679 O O . VAL A 1 84 ? -9.050 -0.078 9.917 1.00 86.94 84 VAL A O 1
ATOM 682 N N . LEU A 1 85 ? -7.035 0.547 10.681 1.00 85.31 85 LEU A N 1
ATOM 683 C CA . LEU A 1 85 ? -6.960 1.848 9.986 1.00 85.31 85 LEU A CA 1
ATOM 684 C C . LEU A 1 85 ? -7.224 1.796 8.469 1.00 85.31 85 LEU A C 1
ATOM 686 O O . LEU A 1 85 ? -7.581 2.813 7.880 1.00 85.31 85 LEU A O 1
ATOM 690 N N . ARG A 1 86 ? -7.096 0.625 7.837 1.00 84.62 86 ARG A N 1
ATOM 691 C CA . ARG A 1 86 ? -7.421 0.391 6.420 1.00 84.62 86 ARG A CA 1
ATOM 692 C C . ARG A 1 86 ? -8.778 -0.290 6.190 1.00 84.62 86 ARG A C 1
ATOM 694 O O . ARG A 1 86 ? -9.043 -0.728 5.074 1.00 84.62 86 ARG A O 1
ATOM 701 N N . GLY A 1 87 ? -9.626 -0.389 7.213 1.00 79.75 87 GLY A N 1
ATOM 702 C CA . GLY A 1 87 ? -10.975 -0.954 7.113 1.00 79.75 87 GLY A CA 1
ATOM 703 C C . GLY A 1 87 ? -11.119 -2.411 7.559 1.00 79.75 87 GLY A C 1
ATOM 704 O O . GLY A 1 87 ? -12.176 -2.992 7.321 1.00 79.75 87 GLY A O 1
ATOM 705 N N . ALA A 1 88 ? -10.092 -3.033 8.153 1.00 81.31 88 ALA A N 1
ATOM 706 C CA . ALA A 1 88 ? -10.142 -4.450 8.527 1.00 81.31 88 ALA A CA 1
ATOM 707 C C . ALA A 1 88 ? -10.877 -4.717 9.855 1.00 81.31 88 ALA A C 1
ATOM 709 O O . ALA A 1 88 ? -10.936 -3.871 10.752 1.00 81.31 88 ALA A O 1
ATOM 710 N N . HIS A 1 89 ? -11.363 -5.953 10.004 1.00 81.56 89 HIS A N 1
ATOM 711 C CA . HIS A 1 89 ? -11.798 -6.507 11.286 1.00 81.56 89 HIS A CA 1
ATOM 712 C C . HIS A 1 89 ? -10.625 -6.822 12.207 1.00 81.56 89 HIS A C 1
ATOM 714 O O . HIS A 1 89 ? -9.501 -7.064 11.757 1.00 81.56 89 HIS A O 1
ATOM 720 N N . VAL A 1 90 ? -10.912 -6.892 13.508 1.00 85.75 90 VAL A N 1
ATOM 721 C CA . VAL A 1 90 ? -9.950 -7.402 14.483 1.00 85.75 90 VAL A CA 1
ATOM 722 C C . VAL A 1 90 ? -10.197 -8.888 14.693 1.00 85.75 90 VAL A C 1
ATOM 724 O O . VAL A 1 90 ? -11.280 -9.326 15.088 1.00 85.75 90 VAL A O 1
ATOM 727 N N . PHE A 1 91 ? -9.151 -9.671 14.464 1.00 86.38 91 PHE A N 1
ATOM 728 C CA . PHE A 1 91 ? -9.140 -11.106 14.710 1.00 86.38 91 PHE A CA 1
ATOM 729 C C . PHE A 1 91 ? -8.391 -11.418 16.004 1.00 86.38 91 PHE A C 1
ATOM 731 O O . PHE A 1 91 ? -7.507 -10.669 16.422 1.00 86.38 91 PHE A O 1
ATOM 738 N N . ALA A 1 92 ? -8.716 -12.559 16.614 1.00 87.38 92 ALA A N 1
ATOM 739 C CA . ALA A 1 92 ? -8.170 -12.987 17.902 1.00 87.38 92 ALA A CA 1
ATOM 740 C C . ALA A 1 92 ? -6.630 -12.911 18.029 1.00 87.38 92 ALA A C 1
ATOM 742 O O . ALA A 1 92 ? -6.145 -12.526 19.099 1.00 87.38 92 ALA A O 1
ATOM 743 N N . PRO A 1 93 ? -5.824 -13.223 16.990 1.00 86.56 93 PRO A N 1
ATOM 744 C CA . PRO A 1 93 ? -4.371 -13.104 17.092 1.00 86.56 93 PRO A CA 1
ATOM 745 C C . PRO A 1 93 ? -3.892 -11.675 17.368 1.00 86.56 93 PRO A C 1
ATOM 747 O O . PRO A 1 93 ? -2.927 -11.518 18.110 1.00 86.56 93 PRO A O 1
ATOM 750 N N . GLY A 1 94 ? -4.587 -10.657 16.850 1.00 88.94 94 GLY A N 1
ATOM 751 C CA . GLY A 1 94 ? -4.193 -9.253 16.989 1.00 88.94 94 GLY A CA 1
ATOM 752 C C . GLY A 1 94 ? -4.583 -8.599 18.317 1.00 88.94 94 GLY A C 1
ATOM 753 O O . GLY A 1 94 ? -4.098 -7.513 18.621 1.00 88.94 94 GLY A O 1
ATOM 754 N N . ILE A 1 95 ? -5.447 -9.231 19.122 1.00 91.62 95 ILE A N 1
ATOM 755 C CA . ILE A 1 95 ? -5.893 -8.684 20.412 1.00 91.62 95 ILE A CA 1
ATOM 756 C C . ILE A 1 95 ? -4.833 -8.948 21.488 1.00 91.62 95 ILE A C 1
ATOM 758 O O . ILE A 1 95 ? -4.460 -10.095 21.755 1.00 91.62 95 ILE A O 1
ATOM 762 N N . LEU A 1 96 ? -4.382 -7.876 22.141 1.00 93.31 96 LEU A N 1
ATOM 763 C CA . LEU A 1 96 ? -3.423 -7.906 23.245 1.00 93.31 96 LEU A CA 1
ATOM 764 C C . LEU A 1 96 ? -4.114 -7.747 24.601 1.00 93.31 96 LEU A C 1
ATOM 766 O O . LEU A 1 96 ? -3.841 -8.522 25.515 1.00 93.31 96 LEU A O 1
ATOM 770 N N . GLY A 1 97 ? -5.020 -6.779 24.732 1.00 92.69 97 GLY A N 1
ATOM 771 C CA . GLY A 1 97 ? -5.707 -6.468 25.986 1.00 92.69 97 GLY A CA 1
ATOM 772 C C . GLY A 1 97 ? -7.216 -6.405 25.802 1.00 92.69 97 GLY A C 1
ATOM 773 O O . GLY A 1 97 ? -7.691 -5.763 24.870 1.00 92.69 97 GLY A O 1
ATOM 774 N N . LEU A 1 98 ? -7.954 -7.058 26.700 1.00 92.12 98 LEU A N 1
ATOM 775 C CA . LEU A 1 98 ? -9.417 -7.040 26.753 1.00 92.12 98 LEU A CA 1
ATOM 776 C C . LEU A 1 98 ? -9.852 -7.012 28.231 1.00 92.12 98 LEU A C 1
ATOM 778 O O . LEU A 1 98 ? -9.478 -7.937 28.973 1.00 92.12 98 LEU A O 1
ATOM 782 N N . PRO A 1 99 ? -10.613 -5.986 28.667 1.00 88.44 99 PRO A N 1
ATOM 783 C CA . PRO A 1 99 ? -11.141 -5.897 30.023 1.00 88.44 99 PRO A CA 1
ATOM 784 C C . PRO A 1 99 ? -11.996 -7.107 30.408 1.00 88.44 99 PRO A C 1
ATOM 786 O O . PRO A 1 99 ? -12.646 -7.733 29.574 1.00 88.44 99 PRO A O 1
ATOM 789 N N . ALA A 1 100 ? -11.985 -7.464 31.693 1.00 85.25 100 ALA A N 1
ATOM 790 C CA . ALA A 1 100 ? -12.670 -8.666 32.181 1.00 85.25 100 ALA A CA 1
ATOM 791 C C . ALA A 1 100 ? -14.201 -8.527 32.251 1.00 85.25 100 ALA A C 1
ATOM 793 O O . ALA A 1 100 ? -14.902 -9.532 32.273 1.00 85.25 100 ALA A O 1
ATOM 794 N N . ASN A 1 101 ? -14.710 -7.300 32.308 1.00 86.38 101 ASN A N 1
ATOM 795 C CA . ASN A 1 101 ? -16.124 -6.979 32.483 1.00 86.38 101 ASN A CA 1
ATOM 796 C C . ASN A 1 101 ? -16.871 -6.737 31.160 1.00 86.38 101 ASN A C 1
ATOM 798 O O . ASN A 1 101 ? -17.991 -6.239 31.203 1.00 86.38 101 ASN A O 1
ATOM 802 N N . CYS A 1 102 ? -16.268 -7.061 30.011 1.00 87.50 102 CYS A N 1
ATOM 803 C CA . CYS A 1 102 ? -16.926 -6.913 28.715 1.00 87.50 102 CYS A CA 1
ATOM 804 C C . CYS A 1 102 ? -18.016 -7.971 28.484 1.00 87.50 102 CYS A C 1
ATOM 806 O O . CYS A 1 102 ? -17.865 -9.128 28.892 1.00 87.50 102 CYS A O 1
ATOM 808 N N . GLN A 1 103 ? -19.067 -7.595 27.757 1.00 90.25 103 GLN A N 1
ATOM 809 C CA . GLN A 1 103 ? -20.139 -8.489 27.309 1.00 90.25 103 GLN A CA 1
ATOM 810 C C . GLN A 1 103 ? -20.095 -8.723 25.793 1.00 90.25 103 GLN A C 1
ATOM 812 O O . GLN A 1 103 ? -19.528 -7.935 25.035 1.00 90.25 103 GLN A O 1
ATOM 817 N N . LEU A 1 104 ? -20.682 -9.835 25.337 1.00 90.31 104 LEU A N 1
ATOM 818 C CA . LEU A 1 104 ? -20.876 -10.063 23.903 1.00 90.31 104 LEU A CA 1
ATOM 819 C C . LEU A 1 104 ? -21.774 -8.973 23.322 1.00 90.31 104 LEU A C 1
ATOM 821 O O . LEU A 1 104 ? -22.695 -8.501 23.985 1.00 90.31 104 LEU A O 1
ATOM 825 N N . ASP A 1 105 ? -21.471 -8.580 22.088 1.00 88.75 105 ASP A N 1
ATOM 826 C CA . ASP A 1 105 ? -22.124 -7.496 21.357 1.00 88.75 105 ASP A CA 1
ATOM 827 C C . ASP A 1 105 ? -22.064 -6.130 22.061 1.00 88.75 105 ASP A C 1
ATOM 829 O O . ASP A 1 105 ? -22.747 -5.185 21.669 1.00 88.75 105 ASP A O 1
ATOM 833 N N . GLU A 1 106 ? -21.193 -5.980 23.061 1.00 88.19 106 GLU A N 1
ATOM 834 C CA . GLU A 1 106 ? -20.886 -4.680 23.638 1.00 88.19 106 GLU A CA 1
ATOM 835 C C . GLU A 1 106 ? -20.021 -3.867 22.668 1.00 88.19 106 GLU A C 1
ATOM 837 O O . GLU A 1 106 ? -19.094 -4.385 22.029 1.00 88.19 106 GLU A O 1
ATOM 842 N N . ARG A 1 107 ? -20.322 -2.570 22.567 1.00 86.38 107 ARG A N 1
ATOM 843 C CA . ARG A 1 107 ? -19.542 -1.621 21.775 1.00 86.38 107 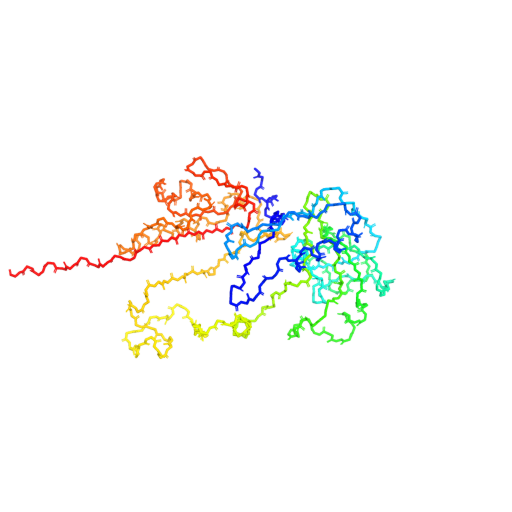ARG A CA 1
ATOM 844 C C . ARG A 1 107 ? -18.274 -1.237 22.534 1.00 86.38 107 ARG A C 1
ATOM 846 O O . ARG A 1 107 ? -18.337 -0.816 23.687 1.00 86.38 107 ARG A O 1
ATOM 853 N N . VAL A 1 108 ? -17.133 -1.338 21.865 1.00 89.69 108 VAL A N 1
ATOM 854 C CA . VAL A 1 108 ? -15.815 -1.062 22.444 1.00 89.69 108 VAL A CA 1
ATOM 855 C C . VAL A 1 108 ? -14.987 -0.128 21.566 1.00 89.69 108 VAL A C 1
ATOM 857 O O . VAL A 1 108 ? -15.127 -0.097 20.338 1.00 89.69 108 VAL A O 1
ATOM 860 N N . ALA A 1 109 ? -14.079 0.603 22.204 1.00 90.94 109 ALA A N 1
ATOM 861 C CA . ALA A 1 109 ? -13.084 1.450 21.572 1.00 90.94 109 ALA A CA 1
ATOM 862 C C . ALA A 1 109 ? -11.805 0.641 21.333 1.00 90.94 109 ALA A C 1
ATOM 864 O O . ALA A 1 109 ? -11.278 0.005 22.244 1.00 90.94 109 ALA A O 1
ATOM 865 N N . ILE A 1 110 ? -11.299 0.654 20.104 1.00 91.75 110 ILE A N 1
ATOM 866 C CA . ILE A 1 110 ? -10.136 -0.127 19.685 1.00 91.75 110 ILE A CA 1
ATOM 867 C C . ILE A 1 110 ? -8.918 0.794 19.674 1.00 91.75 110 ILE A C 1
ATOM 869 O O . ILE A 1 110 ? -8.910 1.829 19.002 1.00 91.75 110 ILE A O 1
ATOM 873 N N . TYR A 1 111 ? -7.874 0.390 20.389 1.00 93.25 111 TYR A N 1
ATOM 874 C CA . TYR A 1 111 ? -6.610 1.102 20.493 1.00 93.25 111 TYR A CA 1
ATOM 875 C C . TYR A 1 111 ? -5.452 0.241 19.992 1.00 93.25 111 TYR A C 1
ATOM 877 O O . TYR A 1 111 ? -5.319 -0.914 20.379 1.00 93.25 111 TYR A O 1
ATOM 885 N N . GLY A 1 112 ? -4.583 0.809 19.165 1.00 93.31 112 GLY A N 1
ATOM 886 C CA . GLY A 1 112 ? -3.307 0.205 18.798 1.00 93.31 112 GLY A CA 1
ATOM 887 C C . GLY A 1 112 ? -2.214 0.556 19.796 1.00 93.31 112 GLY A C 1
ATOM 888 O O . GLY A 1 112 ? -2.014 1.735 20.088 1.00 93.31 112 GLY A O 1
ATOM 889 N N . ASP A 1 113 ? -1.493 -0.445 20.290 1.00 93.12 113 ASP A N 1
ATOM 890 C CA . ASP A 1 113 ? -0.253 -0.245 21.041 1.00 93.12 113 ASP A CA 1
ATOM 891 C C . ASP A 1 113 ? 0.860 0.246 20.099 1.00 93.12 113 ASP A C 1
ATOM 893 O O . ASP A 1 113 ? 1.245 -0.455 19.160 1.00 93.12 113 ASP A O 1
ATOM 897 N N . LEU A 1 114 ? 1.363 1.461 20.341 1.00 88.19 114 LEU A N 1
ATOM 898 C CA . LEU A 1 114 ? 2.377 2.093 19.492 1.00 88.19 114 LEU A CA 1
ATOM 899 C C . LEU A 1 114 ? 3.811 1.712 19.873 1.00 88.19 114 LEU A C 1
ATOM 901 O O . LEU A 1 114 ? 4.733 1.937 19.087 1.00 88.19 114 LEU A O 1
ATOM 905 N N . GLU A 1 115 ? 4.022 1.171 21.069 1.00 86.50 115 GLU A N 1
ATOM 906 C CA . GLU A 1 115 ? 5.357 0.887 21.610 1.00 86.50 115 GLU A CA 1
ATOM 907 C C . GLU A 1 115 ? 5.634 -0.614 21.730 1.00 86.50 115 GLU A C 1
ATOM 909 O O . GLU A 1 115 ? 6.788 -1.017 21.866 1.00 86.50 115 GLU A O 1
ATOM 914 N N . GLY A 1 116 ? 4.599 -1.452 21.634 1.00 87.88 116 GLY A N 1
ATOM 915 C CA . GLY A 1 116 ? 4.716 -2.902 21.792 1.00 87.88 116 GLY A CA 1
ATOM 916 C C . GLY A 1 116 ? 4.917 -3.322 23.250 1.00 87.88 116 GLY A C 1
ATOM 917 O O . GLY A 1 116 ? 5.437 -4.407 23.516 1.00 87.88 116 GLY A O 1
ATOM 918 N N . HIS A 1 117 ? 4.554 -2.459 24.202 1.00 91.69 117 HIS A N 1
ATOM 919 C CA . HIS A 1 117 ? 4.700 -2.719 25.634 1.00 91.69 117 HIS A CA 1
ATOM 920 C C . HIS A 1 117 ? 3.466 -3.412 26.244 1.00 91.69 117 HIS A C 1
ATOM 922 O O . HIS A 1 117 ? 3.532 -3.907 27.375 1.00 91.69 117 HIS A O 1
ATOM 928 N N . CYS A 1 118 ? 2.334 -3.458 25.537 1.00 91.62 118 CYS A N 1
ATOM 929 C CA . CYS A 1 118 ? 1.133 -4.157 25.974 1.00 91.62 118 CYS A CA 1
ATOM 930 C C . CYS A 1 118 ? 1.340 -5.674 25.891 1.00 91.62 118 CYS A C 1
ATOM 932 O O . CYS A 1 118 ? 1.594 -6.250 24.833 1.00 91.62 118 CYS A O 1
ATOM 934 N N . LYS A 1 119 ? 1.213 -6.350 27.034 1.00 91.50 119 LYS A N 1
ATOM 935 C CA . LYS A 1 119 ? 1.355 -7.806 27.111 1.00 91.50 119 LYS A CA 1
ATOM 936 C C . LYS A 1 119 ? 0.046 -8.488 26.728 1.00 91.50 119 LYS A C 1
ATOM 938 O O . LYS A 1 119 ? -1.025 -8.085 27.181 1.00 91.50 119 LYS A O 1
ATOM 943 N N . ARG A 1 120 ? 0.144 -9.573 25.954 1.00 90.38 120 ARG A N 1
ATOM 944 C CA . ARG A 1 120 ? -1.011 -10.403 25.590 1.00 90.38 120 ARG A CA 1
ATOM 945 C C . ARG A 1 120 ? -1.729 -10.906 26.847 1.00 90.38 120 ARG A C 1
ATOM 947 O O . ARG A 1 120 ? -1.098 -11.426 27.764 1.00 90.38 120 ARG A O 1
ATOM 954 N N . GLY A 1 121 ? -3.049 -10.770 26.862 1.00 89.44 121 GLY A N 1
ATOM 955 C CA . GLY A 1 121 ? -3.899 -11.131 27.986 1.00 89.44 121 GLY A CA 1
ATOM 956 C C . GLY A 1 121 ? -4.019 -10.042 29.053 1.00 89.44 121 GLY A C 1
ATOM 957 O O . GLY A 1 121 ? -4.485 -10.355 30.149 1.00 89.44 121 GLY A O 1
ATOM 958 N N . LEU A 1 122 ? -3.659 -8.782 28.788 1.00 90.81 122 LEU A N 1
ATOM 959 C CA . LEU A 1 122 ? -3.876 -7.696 29.752 1.00 90.81 122 LEU A CA 1
ATOM 960 C C . LEU A 1 122 ? -5.373 -7.579 30.113 1.00 90.81 122 LEU A C 1
ATOM 962 O O . LEU A 1 122 ? -6.230 -7.581 29.230 1.00 90.81 122 LEU A O 1
ATOM 966 N N . LYS A 1 123 ? -5.681 -7.555 31.419 1.00 89.31 123 LYS A N 1
ATOM 967 C CA . LYS A 1 123 ? -7.055 -7.500 31.975 1.00 89.31 123 LYS A CA 1
ATOM 968 C C . LYS A 1 123 ? -7.506 -6.093 32.357 1.00 89.31 123 LYS A C 1
ATOM 970 O O . LYS A 1 123 ? -8.696 -5.854 32.516 1.00 89.31 123 LYS A O 1
ATOM 975 N N . VAL A 1 124 ? -6.543 -5.214 32.599 1.00 87.25 124 VAL A N 1
ATOM 976 C CA . VAL A 1 124 ? -6.756 -3.856 33.097 1.00 87.25 124 VAL A CA 1
ATOM 977 C C . VAL A 1 124 ? -6.551 -2.856 31.971 1.00 87.25 124 VAL A C 1
ATOM 979 O O . VAL A 1 124 ? -6.018 -3.201 30.914 1.00 87.25 124 VAL A O 1
ATOM 982 N N . LYS A 1 125 ? -6.953 -1.610 32.218 1.00 88.12 125 LYS A N 1
ATOM 983 C CA . LYS A 1 125 ? -6.692 -0.504 31.306 1.00 88.12 125 LYS A CA 1
ATOM 984 C C . LYS A 1 125 ? -5.191 -0.396 31.018 1.00 88.12 125 LYS A C 1
ATOM 986 O O . LYS A 1 125 ? -4.360 -0.483 31.921 1.00 88.12 125 LYS A O 1
ATOM 991 N N . TYR A 1 126 ? -4.854 -0.246 29.743 1.00 92.44 126 TYR A N 1
ATOM 992 C CA . TYR A 1 126 ? -3.479 -0.041 29.312 1.00 92.44 126 TYR A CA 1
ATOM 993 C C . TYR A 1 126 ? -3.139 1.450 29.364 1.00 92.44 126 TYR A C 1
ATOM 995 O O . TYR A 1 126 ? -3.770 2.248 28.672 1.00 92.44 126 TYR A O 1
ATOM 1003 N N . GLU A 1 127 ? -2.139 1.814 30.164 1.00 92.25 127 GLU A N 1
ATOM 1004 C CA . GLU A 1 127 ? -1.707 3.210 30.356 1.00 92.25 127 GLU A CA 1
ATOM 1005 C C . GLU A 1 127 ? -0.532 3.616 29.450 1.00 92.25 127 GLU A C 1
ATOM 1007 O O . GLU A 1 127 ? -0.113 4.770 29.450 1.00 92.25 127 GLU A O 1
ATOM 1012 N N . GLY A 1 128 ? 0.020 2.676 28.675 1.00 91.25 128 GLY A N 1
ATOM 1013 C CA . GLY A 1 128 ? 1.094 2.976 27.730 1.00 91.25 128 GLY A CA 1
ATOM 1014 C C . GLY A 1 128 ? 0.613 3.768 26.513 1.00 91.25 128 GLY A C 1
ATOM 1015 O O . GLY A 1 128 ? -0.586 3.994 26.307 1.00 91.25 128 GLY A O 1
ATOM 1016 N N . LYS A 1 129 ? 1.566 4.191 25.678 1.00 90.88 129 LYS A N 1
ATOM 1017 C CA . LYS A 1 129 ? 1.270 5.006 24.501 1.00 90.88 129 LYS A CA 1
ATOM 1018 C C . LYS A 1 129 ? 0.455 4.206 23.483 1.00 90.88 129 LYS A C 1
ATOM 1020 O O . LYS A 1 129 ? 0.929 3.244 22.882 1.00 90.88 129 LYS A O 1
ATOM 1025 N N . LYS A 1 130 ? -0.778 4.650 23.259 1.00 91.81 130 LYS A N 1
ATOM 1026 C CA . LYS A 1 130 ? -1.753 3.979 22.397 1.00 91.81 130 LYS A CA 1
ATOM 1027 C C . LYS A 1 130 ? -2.459 4.964 21.473 1.00 91.81 130 LYS A C 1
ATOM 1029 O O . LYS A 1 130 ? -2.601 6.141 21.802 1.00 91.81 130 LYS A O 1
ATOM 1034 N N . LEU A 1 131 ? -2.916 4.475 20.326 1.00 90.56 131 LEU A N 1
ATOM 1035 C CA . LEU A 1 131 ? -3.663 5.247 19.333 1.00 90.56 131 LEU A CA 1
ATOM 1036 C C . LEU A 1 131 ? -5.070 4.687 19.201 1.00 90.56 131 LEU A C 1
ATOM 1038 O O . LEU A 1 131 ? -5.224 3.508 18.909 1.00 90.56 131 LEU A O 1
ATOM 1042 N N . PHE A 1 132 ? -6.091 5.523 19.360 1.00 89.94 132 PHE A N 1
ATOM 1043 C CA . PHE A 1 132 ? -7.449 5.138 18.988 1.00 89.94 132 PHE A CA 1
ATOM 1044 C C . PHE A 1 132 ? -7.505 4.892 17.476 1.00 89.94 132 PHE A C 1
ATOM 1046 O O . PHE A 1 132 ? -7.073 5.753 16.712 1.00 89.94 132 PHE A O 1
ATOM 1053 N N . VAL A 1 133 ? -7.999 3.733 17.047 1.00 87.75 133 VAL A N 1
ATOM 1054 C CA . VAL A 1 133 ? -8.068 3.360 15.623 1.00 87.75 133 VAL A CA 1
ATOM 1055 C C . VAL A 1 133 ? -9.481 3.058 15.144 1.00 87.75 133 VAL A C 1
ATOM 1057 O O . VAL A 1 133 ? -9.696 2.970 13.937 1.00 87.75 133 VAL A O 1
ATOM 1060 N N . GLY A 1 134 ? -10.451 2.923 16.049 1.00 86.31 134 GLY A N 1
ATOM 1061 C CA . GLY A 1 134 ? -11.821 2.625 15.660 1.00 86.31 134 GLY A CA 1
ATOM 1062 C C . GLY A 1 134 ? -12.730 2.194 16.801 1.00 86.31 134 GLY A C 1
ATOM 1063 O O . GLY A 1 134 ? -12.322 2.134 17.959 1.00 86.31 134 GLY A O 1
ATOM 1064 N N . THR A 1 135 ? -13.967 1.847 16.455 1.00 86.12 135 THR A N 1
ATOM 1065 C CA . THR A 1 135 ? -14.912 1.182 17.365 1.00 86.12 135 THR A CA 1
ATOM 1066 C C . THR A 1 135 ? -15.433 -0.107 16.740 1.00 86.12 135 THR A C 1
ATOM 1068 O O . THR A 1 135 ? -15.440 -0.265 15.514 1.00 86.12 135 THR A O 1
ATOM 1071 N N . GLY A 1 136 ? -15.866 -1.046 17.574 1.00 86.19 136 GLY A N 1
ATOM 1072 C CA . GLY A 1 136 ? -16.428 -2.312 17.114 1.00 86.19 136 GLY A CA 1
ATOM 1073 C C . GLY A 1 136 ? -17.288 -2.993 18.163 1.00 86.19 136 GLY A C 1
ATOM 1074 O O . GLY A 1 136 ? -17.376 -2.527 19.296 1.00 86.19 136 GLY A O 1
ATOM 1075 N N . TYR A 1 137 ? -17.906 -4.099 17.765 1.00 86.75 137 TYR A N 1
ATOM 1076 C CA . TYR A 1 137 ? -18.755 -4.929 18.616 1.00 86.75 137 TYR A CA 1
ATOM 1077 C C . TYR A 1 137 ? -18.031 -6.221 18.970 1.00 86.75 137 TYR A C 1
ATOM 1079 O O . TYR A 1 137 ? -17.494 -6.902 18.088 1.00 86.75 137 TYR A O 1
ATOM 1087 N N . LEU A 1 138 ? -18.008 -6.562 20.256 1.00 89.25 138 LEU A N 1
ATOM 1088 C CA . LEU A 1 138 ? -17.318 -7.751 20.743 1.00 89.25 138 LEU A CA 1
ATOM 1089 C C . LEU A 1 138 ? -18.033 -9.032 20.304 1.00 89.25 138 LEU A C 1
ATOM 1091 O O . LEU A 1 138 ? -19.203 -9.230 20.603 1.00 89.25 138 LEU A O 1
ATOM 1095 N N . LYS A 1 139 ? -17.321 -9.922 19.607 1.00 88.81 139 LYS A N 1
ATOM 1096 C CA . LYS A 1 139 ? -17.855 -11.220 19.149 1.00 88.81 139 LYS A CA 1
ATOM 1097 C C . LYS A 1 139 ? -17.262 -12.413 19.889 1.00 88.81 139 LYS A C 1
ATOM 1099 O O . LYS A 1 139 ? -17.780 -13.519 19.774 1.00 88.81 139 LYS A O 1
ATOM 1104 N N . LYS A 1 140 ? -16.173 -12.203 20.631 1.00 87.00 140 LYS A N 1
ATOM 1105 C CA . LYS A 1 140 ? -15.508 -13.222 21.448 1.00 87.00 140 LYS A CA 1
ATOM 1106 C C . LYS A 1 140 ? -15.108 -12.626 22.789 1.00 87.00 140 LYS A C 1
ATOM 1108 O O . LYS A 1 140 ? -14.597 -11.507 22.839 1.00 87.00 140 LYS A O 1
ATOM 1113 N N . LEU A 1 141 ? -15.341 -13.368 23.864 1.00 88.81 141 LEU A N 1
ATOM 1114 C CA . LEU A 1 141 ? -14.997 -12.943 25.215 1.00 88.81 141 LEU A CA 1
ATOM 1115 C C . LEU A 1 141 ? -13.557 -13.321 25.552 1.00 88.81 141 LEU A C 1
ATOM 1117 O O . LEU A 1 141 ? -12.859 -14.014 24.817 1.00 88.81 141 LEU A O 1
ATOM 1121 N N . ARG A 1 142 ? -13.089 -12.857 26.708 1.00 88.00 142 ARG A N 1
ATOM 1122 C CA . ARG A 1 142 ? -11.712 -13.076 27.146 1.00 88.00 142 ARG A CA 1
ATOM 1123 C C . ARG A 1 142 ? -11.320 -14.562 27.184 1.00 88.00 142 ARG A C 1
ATOM 1125 O O . ARG A 1 142 ? -10.224 -14.901 26.738 1.00 88.00 142 ARG A O 1
ATOM 1132 N N . TYR A 1 143 ? -12.202 -15.427 27.681 1.00 85.81 143 TYR A N 1
ATOM 1133 C CA . TYR A 1 143 ? -11.923 -16.860 27.788 1.00 85.81 143 TYR A CA 1
ATOM 1134 C C . TYR A 1 143 ? -11.740 -17.523 26.411 1.00 85.81 143 TYR A C 1
ATOM 1136 O O . TYR A 1 143 ? -10.888 -18.399 26.260 1.00 85.81 143 TYR A O 1
ATOM 1144 N N . ASP A 1 144 ? -12.448 -17.032 25.386 1.00 83.56 144 ASP A N 1
ATOM 1145 C CA . ASP A 1 144 ? -12.305 -17.481 23.996 1.00 83.56 144 ASP A CA 1
ATOM 1146 C C . ASP A 1 144 ? -10.955 -17.087 23.385 1.00 83.56 144 ASP A C 1
ATOM 1148 O O . ASP A 1 144 ? -10.480 -17.732 22.453 1.00 83.56 144 ASP A O 1
ATOM 1152 N N . LEU A 1 145 ? -10.346 -16.002 23.872 1.00 83.62 145 LEU A N 1
ATOM 1153 C CA . LEU A 1 145 ? -9.143 -15.408 23.285 1.00 83.62 145 LEU A CA 1
ATOM 1154 C C . LEU A 1 145 ? -7.844 -15.833 23.976 1.00 83.62 145 LEU A C 1
ATOM 1156 O O . LEU A 1 145 ? -6.798 -15.877 23.320 1.00 83.62 145 LEU A O 1
ATOM 1160 N N . PHE A 1 146 ? -7.886 -16.082 25.290 1.00 84.00 146 PHE A N 1
ATOM 1161 C CA . PHE A 1 146 ? -6.678 -16.246 26.107 1.00 84.00 146 PHE A CA 1
ATOM 1162 C C . PHE A 1 146 ? -6.632 -17.523 26.952 1.00 84.00 146 PHE A C 1
ATOM 1164 O O . PHE A 1 146 ? -5.528 -17.948 27.287 1.00 84.00 146 PHE A O 1
ATOM 1171 N N . ASP A 1 147 ? -7.771 -18.136 27.284 1.00 76.00 147 ASP A N 1
ATOM 1172 C CA . ASP A 1 147 ? -7.802 -19.196 28.302 1.00 76.00 147 ASP A CA 1
ATOM 1173 C C . ASP A 1 147 ? -7.850 -20.607 27.675 1.00 76.00 147 ASP A C 1
ATOM 1175 O O . ASP A 1 147 ? -7.153 -21.510 28.134 1.00 76.00 147 ASP A O 1
ATOM 1179 N N . ASN A 1 148 ? -8.580 -20.797 26.568 1.00 62.97 148 ASN A N 1
ATOM 1180 C CA . ASN A 1 148 ? -8.805 -22.108 25.928 1.00 62.97 148 ASN A CA 1
ATOM 1181 C C . ASN A 1 148 ? -7.613 -22.672 25.115 1.00 62.97 148 ASN A C 1
ATOM 1183 O O . ASN A 1 148 ? -7.811 -23.365 24.118 1.00 62.97 148 ASN A O 1
ATOM 1187 N N . GLY A 1 149 ? -6.364 -22.368 25.483 1.00 55.22 149 GLY A N 1
ATOM 1188 C CA . GLY A 1 149 ? -5.180 -22.903 24.787 1.00 55.22 149 GLY A CA 1
ATOM 1189 C C . GLY A 1 149 ? -5.084 -22.506 23.306 1.00 55.22 149 GLY A C 1
ATOM 1190 O O . GLY A 1 149 ? -4.396 -23.172 22.530 1.00 55.22 149 GLY A O 1
ATOM 1191 N N . VAL A 1 150 ? -5.778 -21.434 22.905 1.00 55.88 150 VAL A N 1
ATOM 1192 C CA . VAL A 1 150 ? -5.820 -20.941 21.526 1.00 55.88 150 VAL A CA 1
ATOM 1193 C C . VAL A 1 150 ? -4.415 -20.518 21.108 1.00 55.88 150 VAL A C 1
ATOM 1195 O O . VAL A 1 150 ? -3.909 -19.465 21.499 1.00 55.88 150 VAL A O 1
ATOM 1198 N N . GLN A 1 151 ? -3.772 -21.363 20.305 1.00 54.00 151 GLN A N 1
ATOM 1199 C CA . GLN A 1 151 ? -2.493 -21.052 19.684 1.00 54.00 151 GLN A CA 1
ATOM 1200 C C . GLN A 1 151 ? -2.720 -19.970 18.615 1.00 54.00 151 GLN A C 1
ATOM 1202 O O . GLN A 1 151 ? -3.494 -20.180 17.684 1.00 54.00 151 GLN A O 1
ATOM 1207 N N . PRO A 1 152 ? -2.048 -18.810 18.698 1.00 48.09 152 PRO A N 1
ATOM 1208 C CA . PRO A 1 152 ? -2.277 -17.687 17.788 1.00 48.09 152 PRO A CA 1
ATOM 1209 C C . PRO A 1 152 ? -1.700 -17.895 16.375 1.00 48.09 152 PRO A C 1
ATOM 1211 O O . PRO A 1 152 ? -1.739 -16.971 15.566 1.00 48.09 152 PRO A O 1
ATOM 1214 N N . ARG A 1 153 ? -1.126 -19.066 16.070 1.00 42.38 153 ARG A N 1
ATOM 1215 C CA . ARG A 1 153 ? -0.409 -19.336 14.817 1.00 42.38 153 ARG A CA 1
ATOM 1216 C C . ARG A 1 153 ? -1.022 -20.539 14.103 1.00 42.38 153 ARG A C 1
ATOM 1218 O O . ARG A 1 153 ? -1.024 -21.634 14.649 1.00 42.38 153 ARG A O 1
ATOM 1225 N N . GLY A 1 154 ? -1.491 -20.332 12.873 1.00 39.19 154 GLY A N 1
ATOM 1226 C CA . GLY A 1 154 ? -1.705 -21.413 11.901 1.00 39.19 154 GLY A CA 1
ATOM 1227 C C . GLY A 1 154 ? -3.150 -21.821 11.602 1.00 39.19 154 GLY A C 1
ATOM 1228 O O . GLY A 1 154 ? -3.374 -22.486 10.596 1.00 39.19 154 GLY A O 1
ATOM 1229 N N . SER A 1 155 ? -4.157 -21.406 12.373 1.00 39.41 155 SER A N 1
ATOM 1230 C CA . SER A 1 155 ? -5.550 -21.544 11.931 1.00 39.41 155 SER A CA 1
ATOM 1231 C C . SER A 1 155 ? -5.934 -20.324 11.094 1.00 39.41 155 SER A C 1
ATOM 1233 O O . SER A 1 155 ? -5.737 -19.181 11.507 1.00 39.41 155 SER A O 1
ATOM 1235 N N . SER A 1 156 ? -6.461 -20.547 9.883 1.00 41.25 156 SER A N 1
ATOM 1236 C CA . SER A 1 156 ? -7.104 -19.465 9.127 1.00 41.25 156 SER A CA 1
ATOM 1237 C C . SER A 1 156 ? -8.096 -18.760 10.058 1.00 41.25 156 SER A C 1
ATOM 1239 O O . SER A 1 156 ? -8.892 -19.459 10.688 1.00 41.25 156 SER A O 1
ATOM 1241 N N . PRO A 1 157 ? -8.067 -17.422 10.175 1.00 51.59 157 PRO A N 1
ATOM 1242 C CA . PRO A 1 157 ? -9.047 -16.707 10.976 1.00 51.59 157 PRO A CA 1
ATOM 1243 C C . PRO A 1 157 ? -10.417 -16.914 10.326 1.00 51.59 157 PRO A C 1
ATOM 1245 O O . PRO A 1 157 ? -10.745 -16.259 9.341 1.00 51.59 157 PRO A O 1
ATOM 1248 N N . SER A 1 158 ? -11.182 -17.892 10.810 1.00 54.72 158 SER A N 1
ATOM 1249 C CA . SER A 1 158 ? -12.493 -18.207 10.244 1.00 54.72 158 SER A CA 1
ATOM 1250 C C . SER A 1 158 ? -13.530 -17.167 10.655 1.00 54.72 158 SER A C 1
ATOM 1252 O O . SER A 1 158 ? -14.450 -16.903 9.889 1.00 54.72 158 SER A O 1
ATOM 1254 N N . GLU A 1 159 ? -13.355 -16.537 11.823 1.00 61.12 159 GLU A N 1
ATOM 1255 C CA . GLU A 1 159 ? -14.288 -15.552 12.367 1.00 61.12 159 GLU A CA 1
ATOM 1256 C C . GLU A 1 159 ? -13.577 -14.386 13.072 1.00 61.12 159 GLU A C 1
ATOM 1258 O O . GLU A 1 159 ? -12.579 -14.600 13.775 1.00 61.12 159 GLU A O 1
ATOM 1263 N N . PRO A 1 160 ? -14.092 -13.151 12.932 1.00 66.44 160 PRO A N 1
ATOM 1264 C CA . PRO A 1 160 ? -13.580 -11.990 13.647 1.00 66.44 160 PRO A CA 1
ATOM 1265 C C . PRO A 1 160 ? -13.847 -12.089 15.157 1.00 66.44 160 PRO A C 1
ATOM 1267 O O . PRO A 1 160 ? -14.859 -12.628 15.599 1.00 66.44 160 PRO A O 1
ATOM 1270 N N . ALA A 1 161 ? -12.926 -11.551 15.960 1.00 69.06 161 ALA A N 1
ATOM 1271 C CA . ALA A 1 161 ? -13.105 -11.415 17.408 1.00 69.06 161 ALA A CA 1
ATOM 1272 C C . ALA A 1 161 ? -13.826 -10.107 17.771 1.00 69.06 161 ALA A C 1
ATOM 1274 O O . ALA A 1 161 ? -14.538 -10.045 18.774 1.00 69.06 161 ALA A O 1
ATOM 1275 N N . LEU A 1 162 ? -13.677 -9.085 16.924 1.00 61.78 162 LEU A N 1
ATOM 1276 C CA . LEU A 1 162 ? -14.501 -7.884 16.920 1.00 61.78 162 LEU A CA 1
ATOM 1277 C C . LEU A 1 162 ? -15.051 -7.657 15.518 1.00 61.78 162 LEU A C 1
ATOM 1279 O O . LEU A 1 162 ? -14.292 -7.641 14.542 1.00 61.78 162 LEU A O 1
ATOM 1283 N N . ASP A 1 163 ? -16.349 -7.393 15.435 1.00 58.56 163 ASP A N 1
ATOM 1284 C CA . ASP A 1 163 ? -16.915 -6.773 14.246 1.00 58.56 163 ASP A CA 1
ATOM 1285 C C . ASP A 1 163 ? -16.587 -5.274 14.314 1.00 58.56 163 ASP A C 1
ATOM 1287 O O . ASP A 1 163 ? -17.291 -4.507 14.974 1.00 58.56 163 ASP A O 1
ATOM 1291 N N . SER A 1 164 ? -15.433 -4.866 13.763 1.00 55.16 164 SER A N 1
ATOM 1292 C CA . SER A 1 164 ? -15.098 -3.443 13.668 1.00 55.16 164 SER A CA 1
ATOM 1293 C C . SER A 1 164 ? -16.176 -2.773 12.827 1.00 55.16 164 SER A C 1
ATOM 1295 O O . SER A 1 164 ? -16.469 -3.230 11.739 1.00 55.16 164 SER A O 1
ATOM 1297 N N . MET A 1 165 ? -16.820 -1.730 13.334 1.00 52.16 165 MET A N 1
ATOM 1298 C CA . MET A 1 165 ? -17.817 -0.989 12.551 1.00 52.16 165 MET A CA 1
ATOM 1299 C C . MET A 1 165 ? -17.186 0.231 11.896 1.00 52.16 165 MET A C 1
ATOM 1301 O O . MET A 1 165 ? -17.607 0.683 10.837 1.00 52.16 165 MET A O 1
ATOM 1305 N N . TRP A 1 166 ? -16.174 0.780 12.563 1.00 54.88 166 TRP A N 1
ATOM 1306 C CA . TRP A 1 166 ? -15.695 2.117 12.300 1.00 54.88 166 TRP A CA 1
ATOM 1307 C C . TRP A 1 166 ? -14.208 2.217 12.516 1.00 54.88 166 TRP A C 1
ATOM 1309 O O . TRP A 1 166 ? -13.682 1.722 13.511 1.00 54.88 166 TRP A O 1
ATOM 1319 N N . VAL A 1 167 ? -13.560 2.926 11.603 1.00 53.19 167 VAL A N 1
ATOM 1320 C CA . VAL A 1 167 ? -12.122 3.100 11.579 1.00 53.19 167 VAL A CA 1
ATOM 1321 C C . VAL A 1 167 ? -11.806 4.583 11.495 1.00 53.19 167 VAL A C 1
ATOM 1323 O O . VAL A 1 167 ? -12.155 5.262 10.531 1.00 53.19 167 VAL A O 1
ATOM 1326 N N . GLY A 1 168 ? -11.123 5.089 12.509 1.00 47.56 168 GLY A N 1
ATOM 1327 C CA . GLY A 1 168 ? -10.691 6.473 12.539 1.00 47.56 168 GLY A CA 1
ATOM 1328 C C . GLY A 1 168 ? -9.790 6.718 13.730 1.00 47.56 168 GLY A C 1
ATOM 1329 O O . GLY A 1 168 ? -10.220 6.610 14.872 1.00 47.56 168 GLY A O 1
ATOM 1330 N N . SER A 1 169 ? -8.538 7.083 13.475 1.00 40.47 169 SER A N 1
ATOM 1331 C CA . SER A 1 169 ? -7.790 7.879 14.446 1.00 40.47 169 SER A CA 1
ATOM 1332 C C . SER A 1 169 ? -8.444 9.249 14.509 1.00 40.47 169 SER A C 1
ATOM 1334 O O . SER A 1 169 ? -8.739 9.772 13.442 1.00 40.47 169 SER A O 1
ATOM 1336 N N . GLY A 1 170 ? -8.653 9.834 15.693 1.00 35.50 170 GLY A N 1
ATOM 1337 C CA . GLY A 1 170 ? -9.343 11.122 15.915 1.00 35.50 170 GLY A CA 1
ATOM 1338 C C . GLY A 1 170 ? -8.762 12.379 15.227 1.00 35.50 170 GLY A C 1
ATOM 1339 O O . GLY A 1 170 ? -8.946 13.480 15.728 1.00 35.50 170 GLY A O 1
ATOM 1340 N N . GLY A 1 171 ? -8.041 12.231 14.114 1.00 38.75 171 GLY A N 1
ATOM 1341 C CA . GLY A 1 171 ? -7.785 13.247 13.097 1.00 38.75 171 GLY A CA 1
ATOM 1342 C C . GLY A 1 171 ? -8.691 13.079 11.855 1.00 38.75 171 GLY A C 1
ATOM 1343 O O . GLY A 1 171 ? -9.680 12.351 11.901 1.00 38.75 171 GLY A O 1
ATOM 1344 N N . PRO A 1 172 ? -8.366 13.727 10.720 1.00 34.56 172 PRO A N 1
ATOM 1345 C CA . PRO A 1 172 ? -9.257 13.841 9.552 1.00 34.56 172 PRO A CA 1
ATOM 1346 C C . PRO A 1 172 ? -9.467 12.538 8.753 1.00 34.56 172 PRO A C 1
ATOM 1348 O O . PRO A 1 172 ? -10.196 12.526 7.772 1.00 34.56 172 PRO A O 1
ATOM 1351 N N . THR A 1 173 ? -8.820 11.433 9.128 1.00 40.91 173 THR A N 1
ATOM 1352 C CA . THR A 1 173 ? -8.817 10.182 8.354 1.00 40.91 173 THR A CA 1
ATOM 1353 C C . THR A 1 173 ? -9.938 9.255 8.836 1.00 40.91 173 THR A C 1
ATOM 1355 O O . THR A 1 173 ? -9.742 8.477 9.771 1.00 40.91 173 THR A O 1
ATOM 1358 N N . LYS A 1 174 ? -11.113 9.336 8.200 1.00 51.88 174 LYS A N 1
ATOM 1359 C CA . LYS A 1 174 ? -12.276 8.461 8.452 1.00 51.88 174 LYS A CA 1
ATOM 1360 C C . LYS A 1 174 ? -12.364 7.401 7.353 1.00 51.88 174 LYS A C 1
ATOM 1362 O O . LYS A 1 174 ? -13.050 7.572 6.344 1.00 51.88 174 LYS A O 1
ATOM 1367 N N . GLN A 1 175 ? -11.574 6.338 7.497 1.00 51.25 175 GLN A N 1
ATOM 1368 C CA . GLN A 1 175 ? -11.457 5.312 6.461 1.00 51.25 175 GLN A CA 1
ATOM 1369 C C . GLN A 1 175 ? -12.677 4.386 6.466 1.00 51.25 175 GLN A C 1
ATOM 1371 O O . GLN A 1 175 ? -13.272 4.089 7.500 1.00 51.25 175 GLN A O 1
ATOM 1376 N N . ILE A 1 176 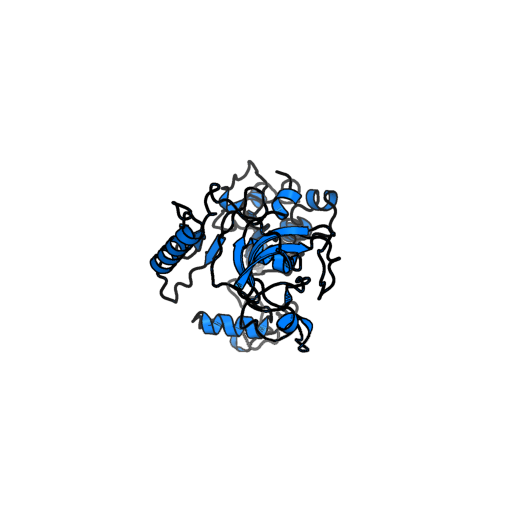? -13.034 3.908 5.281 1.00 48.59 176 ILE A N 1
ATOM 1377 C CA . ILE A 1 176 ? -14.162 3.010 5.075 1.00 48.59 176 ILE A CA 1
ATOM 1378 C C . ILE A 1 176 ? -13.889 1.618 5.619 1.00 48.59 176 ILE A C 1
ATOM 1380 O O . ILE A 1 176 ? -12.860 1.003 5.342 1.00 48.59 176 ILE A O 1
ATOM 1384 N N . TYR A 1 177 ? -14.908 1.095 6.283 1.00 40.66 177 TYR A N 1
ATOM 1385 C CA . TYR A 1 177 ? -15.093 -0.314 6.557 1.00 40.66 177 TYR A CA 1
ATOM 1386 C C . TYR A 1 177 ? -15.608 -1.032 5.296 1.00 40.66 177 TYR A C 1
ATOM 1388 O O . TYR A 1 177 ? -16.701 -0.750 4.805 1.00 40.66 177 TYR A O 1
ATOM 1396 N N . LEU A 1 178 ? -14.823 -1.952 4.731 1.00 36.81 178 LEU A N 1
ATOM 1397 C CA . LEU A 1 178 ? -15.279 -2.841 3.659 1.00 36.81 178 LEU A CA 1
ATOM 1398 C C . LEU A 1 178 ? -15.187 -4.279 4.141 1.00 36.81 178 LEU A C 1
ATOM 1400 O O . LEU A 1 178 ? -14.100 -4.807 4.364 1.00 36.81 178 LEU A O 1
ATOM 1404 N N . ARG A 1 179 ? -16.355 -4.914 4.268 1.00 35.12 179 ARG A N 1
ATOM 1405 C CA . ARG A 1 179 ? -16.568 -6.153 5.025 1.00 35.12 179 ARG A CA 1
ATOM 1406 C C . ARG A 1 179 ? -15.827 -7.386 4.508 1.00 35.12 179 ARG A C 1
ATOM 1408 O O . ARG A 1 179 ? -15.970 -8.434 5.105 1.00 35.12 179 ARG A O 1
ATOM 1415 N N . HIS A 1 180 ? -15.035 -7.328 3.440 1.00 31.53 180 HIS A N 1
ATOM 1416 C CA . HIS A 1 180 ? -14.331 -8.507 2.929 1.00 31.53 180 HIS A CA 1
ATOM 1417 C C . HIS A 1 180 ? -13.090 -8.143 2.111 1.00 31.53 180 HIS A C 1
ATOM 1419 O O . HIS A 1 180 ? -13.160 -8.179 0.890 1.00 31.53 180 HIS A O 1
ATOM 1425 N N . VAL A 1 181 ? -11.937 -7.902 2.743 1.00 28.00 181 VAL A N 1
ATOM 1426 C CA . VAL A 1 181 ? -10.641 -8.293 2.153 1.00 28.00 181 VAL A CA 1
ATOM 1427 C C . VAL A 1 181 ? -9.617 -8.528 3.274 1.00 28.00 181 VAL A C 1
ATOM 1429 O O . VAL A 1 181 ? -8.985 -7.596 3.758 1.00 28.00 181 VAL A O 1
ATOM 1432 N N . CYS A 1 182 ? -9.407 -9.784 3.669 1.00 25.83 182 CYS A N 1
ATOM 1433 C CA . CYS A 1 182 ? -8.231 -10.179 4.448 1.00 25.83 182 CYS A CA 1
ATOM 1434 C C . CYS A 1 182 ? -7.333 -11.071 3.591 1.00 25.83 182 CYS A C 1
ATOM 1436 O O . CYS A 1 182 ? -7.781 -12.091 3.065 1.00 25.83 182 CYS A O 1
ATOM 1438 N N . PHE A 1 183 ? -6.057 -10.705 3.480 1.00 26.58 183 PHE A N 1
ATOM 1439 C CA . PHE A 1 183 ? -5.017 -11.570 2.931 1.00 26.58 183 PHE A CA 1
ATOM 1440 C C . PHE A 1 183 ? -4.250 -12.199 4.099 1.00 26.58 183 PHE A C 1
ATOM 1442 O O . PHE A 1 183 ? -3.589 -11.500 4.861 1.00 26.58 183 PHE A O 1
ATOM 1449 N N . SER A 1 184 ? -4.377 -13.517 4.266 1.00 27.72 184 SER A N 1
ATOM 1450 C CA . SER A 1 184 ? -3.575 -14.308 5.206 1.00 27.72 184 SER A CA 1
ATOM 1451 C C . SER A 1 184 ? -2.272 -14.740 4.532 1.00 27.72 184 SER A C 1
ATOM 1453 O O . SER A 1 184 ? -2.320 -15.236 3.408 1.00 27.72 184 SER A O 1
ATOM 1455 N N . GLY A 1 185 ? -1.135 -14.574 5.207 1.00 26.58 185 GLY A N 1
ATOM 1456 C CA . GLY A 1 185 ? 0.184 -14.953 4.702 1.00 26.58 185 GLY A CA 1
ATOM 1457 C C . GLY A 1 185 ? 0.541 -16.414 4.980 1.00 26.58 185 GLY A C 1
ATOM 1458 O O . GLY A 1 185 ? 0.698 -16.794 6.130 1.00 26.58 185 GLY A O 1
ATOM 1459 N N . GLU A 1 186 ? 0.713 -17.176 3.903 1.00 36.28 186 GLU A N 1
ATOM 1460 C CA . GLU A 1 186 ? 1.585 -18.354 3.757 1.00 36.28 186 GLU A CA 1
ATOM 1461 C C . GLU A 1 186 ? 1.870 -18.452 2.251 1.00 36.28 186 GLU A C 1
ATOM 1463 O O . GLU A 1 186 ? 0.949 -18.724 1.478 1.00 36.28 186 GLU A O 1
ATOM 1468 N N . GLN A 1 187 ? 3.077 -18.079 1.810 1.00 46.56 187 GLN A N 1
ATOM 1469 C CA . GLN A 1 187 ? 3.308 -17.580 0.443 1.00 46.56 187 GLN A CA 1
ATOM 1470 C C . GLN A 1 187 ? 2.956 -18.585 -0.675 1.00 46.56 187 GLN A C 1
ATOM 1472 O O . GLN A 1 187 ? 2.290 -18.184 -1.629 1.00 46.56 187 GLN A O 1
ATOM 1477 N N . ASP A 1 188 ? 3.239 -19.882 -0.524 1.00 47.94 188 ASP A N 1
ATOM 1478 C CA . ASP A 1 188 ? 3.001 -20.858 -1.605 1.00 47.94 188 ASP A CA 1
ATOM 1479 C C . ASP A 1 188 ? 1.554 -21.371 -1.680 1.00 47.94 188 ASP A C 1
ATOM 1481 O O . ASP A 1 188 ? 0.922 -21.372 -2.748 1.00 47.94 188 ASP A O 1
ATOM 1485 N N . HIS A 1 189 ? 0.971 -21.754 -0.539 1.00 56.09 189 HIS A N 1
ATOM 1486 C CA . HIS A 1 189 ? -0.424 -22.201 -0.490 1.00 56.09 189 HIS A CA 1
ATOM 1487 C C . HIS A 1 189 ? -1.394 -21.048 -0.754 1.00 56.09 189 HIS A C 1
ATOM 1489 O O . HIS A 1 189 ? -2.417 -21.236 -1.417 1.00 56.09 189 HIS A O 1
ATOM 1495 N N . THR A 1 190 ? -1.068 -19.835 -0.298 1.00 62.41 190 THR A N 1
ATOM 1496 C CA . THR A 1 190 ? -1.903 -18.653 -0.539 1.00 62.41 190 THR A CA 1
ATOM 1497 C C . THR A 1 190 ? -1.862 -18.234 -2.000 1.00 62.41 190 THR A C 1
ATOM 1499 O O . THR A 1 190 ? -2.922 -17.927 -2.547 1.00 62.41 190 THR A O 1
ATOM 1502 N N . PHE A 1 191 ? -0.694 -18.259 -2.654 1.00 61.97 191 PHE A N 1
ATOM 1503 C CA . PHE A 1 191 ? -0.599 -17.930 -4.077 1.00 61.97 191 PHE A CA 1
ATOM 1504 C C . PHE A 1 191 ? -1.415 -18.910 -4.923 1.00 61.97 191 PHE A C 1
ATOM 1506 O O . PHE A 1 191 ? -2.316 -18.490 -5.650 1.00 61.97 191 PHE A O 1
ATOM 1513 N N . SER A 1 192 ? -1.203 -20.215 -4.739 1.00 66.75 192 SER A N 1
ATOM 1514 C CA . SER A 1 192 ? -1.935 -21.263 -5.465 1.00 66.75 192 SER A CA 1
ATOM 1515 C C . SER A 1 192 ? -3.451 -21.194 -5.213 1.00 66.75 192 SER A C 1
ATOM 1517 O O . SER A 1 192 ? -4.268 -21.305 -6.136 1.00 66.75 192 SER A O 1
ATOM 1519 N N . ARG A 1 193 ? -3.859 -20.914 -3.967 1.00 70.81 193 ARG A N 1
ATOM 1520 C CA . ARG A 1 193 ? -5.265 -20.676 -3.597 1.00 70.81 193 ARG A CA 1
ATOM 1521 C C . ARG A 1 193 ? -5.839 -19.415 -4.250 1.00 70.81 193 ARG A C 1
ATOM 1523 O O . ARG A 1 193 ? -7.005 -19.397 -4.639 1.00 70.81 193 ARG A O 1
ATOM 1530 N N . ASN A 1 194 ? -5.054 -18.351 -4.379 1.00 72.06 194 ASN A N 1
ATOM 1531 C CA . ASN A 1 194 ? -5.494 -17.112 -5.019 1.00 72.06 194 ASN A CA 1
ATOM 1532 C C . ASN A 1 194 ? -5.612 -17.271 -6.539 1.00 72.06 194 ASN A C 1
ATOM 1534 O O . ASN A 1 194 ? -6.609 -16.822 -7.107 1.00 72.06 194 ASN A O 1
ATOM 1538 N N . VAL A 1 195 ? -4.659 -17.953 -7.186 1.00 72.12 195 VAL A N 1
ATOM 1539 C CA . VAL A 1 195 ? -4.702 -18.261 -8.626 1.00 72.12 195 VAL A CA 1
ATOM 1540 C C . VAL A 1 195 ? -5.957 -19.071 -8.943 1.00 72.12 195 VAL A C 1
ATOM 1542 O O . VAL A 1 195 ? -6.790 -18.608 -9.726 1.00 72.12 195 VAL A O 1
ATOM 1545 N N . SER A 1 196 ? -6.173 -20.185 -8.237 1.00 73.19 196 SER A N 1
ATOM 1546 C CA . SER A 1 196 ? -7.377 -21.018 -8.396 1.00 73.19 196 SER A CA 1
ATOM 1547 C C . SER A 1 196 ? -8.675 -20.235 -8.157 1.00 73.19 196 SER A C 1
ATOM 1549 O O . SER A 1 196 ? -9.607 -20.311 -8.960 1.00 73.19 196 SER A O 1
ATOM 1551 N N . ARG A 1 197 ? -8.734 -19.383 -7.124 1.00 75.19 197 ARG A N 1
ATOM 1552 C CA . ARG A 1 197 ? -9.894 -18.503 -6.884 1.00 75.19 197 ARG A CA 1
ATOM 1553 C C . ARG A 1 197 ? -10.081 -17.438 -7.960 1.00 75.19 197 ARG A C 1
ATOM 1555 O O . ARG A 1 197 ? -11.211 -16.991 -8.150 1.00 75.19 197 ARG A O 1
ATOM 1562 N N . SER A 1 198 ? -9.026 -16.989 -8.630 1.00 69.38 198 SER A N 1
ATOM 1563 C CA . SER A 1 198 ? -9.070 -15.885 -9.597 1.00 69.38 198 SER A CA 1
ATOM 1564 C C . SER A 1 198 ? -9.499 -16.295 -11.011 1.00 69.38 198 SER A C 1
ATOM 1566 O O . SER A 1 198 ? -9.784 -15.402 -11.806 1.00 69.38 198 SER A O 1
ATOM 1568 N N . ARG A 1 199 ? -9.636 -17.603 -11.293 1.00 78.12 199 ARG A N 1
ATOM 1569 C CA . ARG A 1 199 ? -9.884 -18.183 -12.634 1.00 78.12 199 ARG A CA 1
ATOM 1570 C C . ARG A 1 199 ? -8.758 -17.938 -13.651 1.00 78.12 199 ARG A C 1
ATOM 1572 O O . ARG A 1 199 ? -8.973 -18.094 -14.847 1.00 78.12 199 ARG A O 1
ATOM 1579 N N . VAL A 1 200 ? -7.566 -17.563 -13.193 1.00 77.62 200 VAL A N 1
ATOM 1580 C CA . VAL A 1 200 ? -6.390 -17.425 -14.059 1.00 77.62 200 VAL A CA 1
ATOM 1581 C C . VAL A 1 200 ? -5.815 -18.815 -14.335 1.00 77.62 200 VAL A C 1
ATOM 1583 O O . VAL A 1 200 ? -5.527 -19.552 -13.397 1.00 77.62 200 VAL A O 1
ATOM 1586 N N . THR A 1 201 ? -5.656 -19.170 -15.612 1.00 81.56 201 THR A N 1
ATOM 1587 C CA . THR A 1 201 ? -5.185 -20.498 -16.057 1.00 81.56 201 THR A CA 1
ATOM 1588 C C . THR A 1 201 ? -3.774 -20.491 -16.646 1.00 81.56 201 THR A C 1
ATOM 1590 O O . THR A 1 201 ? -3.211 -21.550 -16.887 1.00 81.56 201 THR A O 1
ATOM 1593 N N . CYS A 1 202 ? -3.188 -19.315 -16.873 1.00 83.50 202 CYS A N 1
ATOM 1594 C CA . CYS A 1 202 ? -1.890 -19.138 -17.530 1.00 83.50 202 CYS A CA 1
ATOM 1595 C C . CYS A 1 202 ? -0.736 -18.861 -16.551 1.00 83.50 202 CYS A C 1
ATOM 1597 O O . CYS A 1 202 ? 0.242 -18.210 -16.910 1.00 83.50 202 CYS A O 1
ATOM 1599 N N . VAL A 1 203 ? -0.860 -19.308 -15.300 1.00 83.31 203 VAL A N 1
ATOM 1600 C CA . VAL A 1 203 ? 0.146 -19.082 -14.256 1.00 83.31 203 VAL A CA 1
ATOM 1601 C C . VAL A 1 203 ? 0.715 -20.417 -13.808 1.00 83.31 203 VAL A C 1
ATOM 1603 O O . VAL A 1 203 ? -0.004 -21.238 -13.245 1.00 83.31 203 VAL A O 1
ATOM 1606 N N . ASN A 1 204 ? 2.021 -20.579 -14.002 1.00 82.81 204 ASN A N 1
ATOM 1607 C CA . ASN A 1 204 ? 2.798 -21.682 -13.452 1.00 82.81 204 ASN A CA 1
ATOM 1608 C C . ASN A 1 204 ? 3.634 -21.143 -12.286 1.00 82.81 204 ASN A C 1
ATOM 1610 O O . ASN A 1 204 ? 4.447 -20.239 -12.476 1.00 82.81 204 ASN A O 1
ATOM 1614 N N . ALA A 1 205 ? 3.393 -21.661 -11.082 1.00 82.31 205 ALA A N 1
ATOM 1615 C CA . ALA A 1 205 ? 4.066 -21.233 -9.859 1.00 82.31 205 ALA A CA 1
ATOM 1616 C C . ALA A 1 205 ? 5.134 -22.250 -9.459 1.00 82.31 205 ALA A C 1
ATOM 1618 O O . ALA A 1 205 ? 4.858 -23.449 -9.437 1.00 82.31 205 ALA A O 1
ATOM 1619 N N . PHE A 1 206 ? 6.322 -21.773 -9.096 1.00 81.62 206 PHE A N 1
ATOM 1620 C CA . PHE A 1 206 ? 7.420 -22.620 -8.643 1.00 81.62 206 PHE A CA 1
ATOM 1621 C C . PHE A 1 206 ? 8.010 -22.049 -7.355 1.00 81.62 206 PHE A C 1
ATOM 1623 O O . PHE A 1 206 ? 8.396 -20.881 -7.323 1.00 81.62 206 PHE A O 1
ATOM 1630 N N . ALA A 1 207 ? 8.107 -22.876 -6.315 1.00 84.75 207 ALA A N 1
ATOM 1631 C CA . ALA A 1 207 ? 8.867 -22.551 -5.114 1.00 84.75 207 ALA A CA 1
ATOM 1632 C C . ALA A 1 207 ? 10.358 -22.745 -5.424 1.00 84.75 207 ALA A C 1
ATOM 1634 O O . ALA A 1 207 ? 10.876 -23.862 -5.379 1.00 84.75 207 ALA A O 1
ATOM 1635 N N . PHE A 1 208 ? 11.030 -21.669 -5.835 1.00 83.19 208 PHE A N 1
ATOM 1636 C CA . PHE A 1 208 ? 12.416 -21.717 -6.291 1.00 83.19 208 PHE A CA 1
ATOM 1637 C C . PHE A 1 208 ? 13.168 -20.434 -5.923 1.00 83.19 208 PHE A C 1
ATOM 1639 O O . PHE A 1 208 ? 12.610 -19.339 -5.950 1.00 83.19 208 PHE A O 1
ATOM 1646 N N . ASP A 1 209 ? 14.450 -20.574 -5.595 1.00 83.50 209 ASP A N 1
ATOM 1647 C CA . ASP A 1 209 ? 15.338 -19.456 -5.275 1.00 83.50 209 ASP A CA 1
ATOM 1648 C C . ASP A 1 209 ? 15.620 -18.621 -6.533 1.00 83.50 209 ASP A C 1
ATOM 1650 O O . ASP A 1 209 ? 16.316 -19.064 -7.453 1.00 83.50 209 ASP A O 1
ATOM 1654 N N . SER A 1 210 ? 15.092 -17.394 -6.573 1.00 86.19 210 SER A N 1
ATOM 1655 C CA . SER A 1 210 ? 15.191 -16.528 -7.750 1.00 86.19 210 SER A CA 1
ATOM 1656 C C . SER A 1 210 ? 16.635 -16.165 -8.119 1.00 86.19 210 SER A C 1
ATOM 1658 O O . SER A 1 210 ? 16.913 -15.847 -9.275 1.00 86.19 210 SER A O 1
ATOM 1660 N N . THR A 1 211 ? 17.576 -16.248 -7.173 1.00 86.81 211 THR A N 1
ATOM 1661 C CA . THR A 1 211 ? 19.002 -15.978 -7.431 1.00 86.81 211 THR A CA 1
ATOM 1662 C C . THR A 1 211 ? 19.674 -17.074 -8.264 1.00 86.81 211 THR A C 1
ATOM 1664 O O . THR A 1 211 ? 20.745 -16.853 -8.829 1.00 86.81 211 THR A O 1
ATOM 1667 N N . LYS A 1 212 ? 19.027 -18.239 -8.396 1.00 91.06 212 LYS A N 1
ATOM 1668 C CA . LYS A 1 212 ? 19.522 -19.419 -9.121 1.00 91.06 212 LYS A CA 1
ATOM 1669 C C . LYS A 1 212 ? 18.734 -19.708 -10.403 1.00 91.06 212 LYS A C 1
ATOM 1671 O O . LYS A 1 212 ? 18.774 -20.825 -10.905 1.00 91.06 212 LYS A O 1
ATOM 1676 N N . LEU A 1 213 ? 17.983 -18.733 -10.926 1.00 89.69 213 LEU A N 1
ATOM 1677 C CA . LEU A 1 213 ? 17.062 -18.948 -12.054 1.00 89.69 213 LEU A CA 1
ATOM 1678 C C . LEU A 1 213 ? 17.738 -19.295 -13.380 1.00 89.69 213 LEU A C 1
ATOM 1680 O O . LEU A 1 213 ? 17.059 -19.805 -14.260 1.00 89.69 213 LEU A O 1
ATOM 1684 N N . TYR A 1 214 ? 19.025 -19.011 -13.554 1.00 89.69 214 TYR A N 1
ATOM 1685 C CA . TYR A 1 214 ? 19.739 -19.275 -14.800 1.00 89.69 214 TYR A CA 1
ATOM 1686 C C . TYR A 1 214 ? 20.467 -20.625 -14.764 1.00 89.69 214 TYR A C 1
ATOM 1688 O O . TYR A 1 214 ? 21.211 -20.899 -13.824 1.00 89.69 214 TYR A O 1
ATOM 1696 N N . SER A 1 215 ? 20.309 -21.432 -15.819 1.00 89.12 215 SER A N 1
ATOM 1697 C CA . SER A 1 215 ? 21.149 -22.611 -16.075 1.00 89.12 215 SER A CA 1
ATOM 1698 C C . SER A 1 215 ? 21.401 -22.813 -17.571 1.00 89.12 215 SER A C 1
ATOM 1700 O O . SER A 1 215 ? 20.469 -22.769 -18.375 1.00 89.12 215 SER A O 1
ATOM 1702 N N . ALA A 1 216 ? 22.660 -23.081 -17.936 1.00 86.56 216 ALA A N 1
ATOM 1703 C CA . ALA A 1 216 ? 23.054 -23.447 -19.300 1.00 86.56 216 ALA A CA 1
ATOM 1704 C C . ALA A 1 216 ? 22.625 -24.877 -19.684 1.00 86.56 216 ALA A C 1
ATOM 1706 O O . ALA A 1 216 ? 22.508 -25.185 -20.865 1.00 86.56 216 ALA A O 1
ATOM 1707 N N . GLU A 1 217 ? 2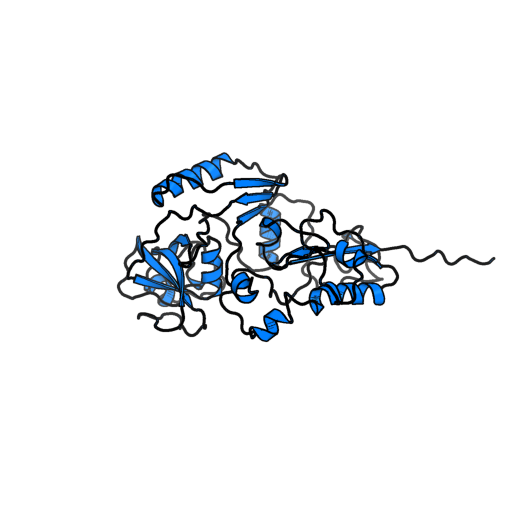2.359 -25.728 -18.692 1.00 87.12 217 GLU A N 1
ATOM 1708 C CA . GLU A 1 217 ? 21.954 -27.131 -18.864 1.00 87.12 217 GLU A CA 1
ATOM 1709 C C . GLU A 1 217 ? 20.424 -27.308 -18.844 1.00 87.12 217 GLU A C 1
ATOM 1711 O O . GLU A 1 217 ? 19.917 -28.427 -18.825 1.00 87.12 217 GLU A O 1
ATOM 1716 N N . SER A 1 218 ? 19.663 -26.208 -18.818 1.00 84.56 218 SER A N 1
ATOM 1717 C CA . SER A 1 218 ? 18.199 -26.256 -18.777 1.00 84.56 218 SER A CA 1
ATOM 1718 C C . SER A 1 218 ? 17.610 -26.869 -20.054 1.00 84.56 218 SER A C 1
ATOM 1720 O O . SER A 1 218 ? 17.956 -26.473 -21.167 1.00 84.56 218 SER A O 1
ATOM 1722 N N . SER A 1 219 ? 16.644 -27.780 -19.898 1.00 79.56 219 SER A N 1
ATOM 1723 C CA . SER A 1 219 ? 15.899 -28.415 -20.998 1.00 79.56 219 SER A CA 1
ATOM 1724 C C . SER A 1 219 ? 14.819 -27.526 -21.634 1.00 79.56 219 SER A C 1
ATOM 1726 O O . SER A 1 219 ? 14.080 -27.983 -22.507 1.00 79.56 219 SER A O 1
ATOM 1728 N N . GLY A 1 220 ? 14.712 -26.259 -21.220 1.00 79.69 220 GLY A N 1
ATOM 1729 C CA . GLY A 1 220 ? 13.778 -25.282 -21.780 1.00 79.69 220 GLY A CA 1
ATOM 1730 C C . GLY A 1 220 ? 12.791 -24.719 -20.758 1.00 79.69 220 GLY A C 1
ATOM 1731 O O . GLY A 1 220 ? 12.782 -25.079 -19.586 1.00 79.69 220 GLY A O 1
ATOM 1732 N N . ILE A 1 221 ? 11.921 -23.812 -21.210 1.00 79.38 221 ILE A N 1
ATOM 1733 C CA . ILE A 1 221 ? 10.981 -23.095 -20.331 1.00 79.38 221 ILE A CA 1
ATOM 1734 C C . ILE A 1 221 ? 9.886 -23.999 -19.734 1.00 79.38 221 ILE A C 1
ATOM 1736 O O . ILE A 1 221 ? 9.364 -23.723 -18.657 1.00 79.38 221 ILE A O 1
ATOM 1740 N N . ASN A 1 222 ? 9.561 -25.108 -20.408 1.00 82.94 222 ASN A N 1
ATOM 1741 C CA . ASN A 1 222 ? 8.474 -26.007 -20.010 1.00 82.94 222 ASN A CA 1
ATOM 1742 C C . ASN A 1 222 ? 8.857 -26.985 -18.888 1.00 82.94 222 ASN A C 1
ATOM 1744 O O . ASN A 1 222 ? 7.967 -27.592 -18.299 1.00 82.94 222 ASN A O 1
ATOM 1748 N N . SER A 1 223 ? 10.148 -27.148 -18.578 1.00 81.75 223 SER A N 1
ATOM 1749 C CA . SER A 1 223 ? 10.613 -28.053 -17.515 1.00 81.75 223 SER A CA 1
ATOM 1750 C C . SER A 1 223 ? 10.629 -27.420 -16.118 1.00 81.75 223 SER A C 1
ATOM 1752 O O . SER A 1 223 ? 10.988 -28.091 -15.155 1.00 81.75 223 SER A O 1
ATOM 1754 N N . GLY A 1 224 ? 10.219 -26.152 -15.991 1.00 84.56 224 GLY A N 1
ATOM 1755 C CA . GLY A 1 224 ? 10.341 -25.387 -14.748 1.00 84.56 224 GLY A CA 1
ATOM 1756 C C . GLY A 1 224 ? 11.753 -24.824 -14.530 1.00 84.56 224 GLY A C 1
ATOM 1757 O O . GLY A 1 224 ? 12.634 -25.033 -15.366 1.00 84.56 224 GLY A O 1
ATOM 1758 N N . PRO A 1 225 ? 11.968 -24.057 -13.445 1.00 85.75 225 PRO A N 1
ATOM 1759 C CA . PRO A 1 225 ? 13.262 -23.454 -13.144 1.00 85.75 225 PRO A CA 1
ATOM 1760 C C . PRO A 1 225 ? 14.313 -24.516 -12.765 1.00 85.75 225 PRO A C 1
ATOM 1762 O O . PRO A 1 225 ? 13.961 -25.520 -12.142 1.00 85.75 225 PRO A O 1
ATOM 1765 N N . PRO A 1 226 ? 15.607 -24.281 -13.058 1.00 92.12 226 PRO A N 1
ATOM 1766 C CA . PRO A 1 226 ? 16.170 -23.082 -13.687 1.00 92.12 226 PRO A CA 1
ATOM 1767 C C . PRO A 1 226 ? 15.955 -23.024 -15.214 1.00 92.12 226 PRO A C 1
ATOM 1769 O O . PRO A 1 226 ? 15.817 -24.043 -15.889 1.00 92.12 226 PRO A O 1
ATOM 1772 N N . PHE A 1 227 ? 15.959 -21.814 -15.768 1.00 89.00 227 PHE A N 1
ATOM 1773 C CA . PHE A 1 227 ? 15.639 -21.493 -17.161 1.00 89.00 227 PHE A CA 1
ATOM 1774 C C . PHE A 1 227 ? 16.885 -21.104 -17.986 1.00 89.00 227 PHE A C 1
ATOM 1776 O O . PHE A 1 227 ? 17.866 -20.594 -17.429 1.00 89.00 227 PHE A O 1
ATOM 1783 N N . PRO A 1 228 ? 16.856 -21.284 -19.323 1.00 89.44 228 PRO A N 1
ATOM 1784 C CA . PRO A 1 228 ? 17.947 -20.856 -20.193 1.00 89.44 228 PRO A CA 1
ATOM 1785 C C . PRO A 1 228 ? 17.972 -19.329 -20.369 1.00 89.44 228 PRO A C 1
ATOM 1787 O O . PRO A 1 228 ? 16.968 -18.640 -20.161 1.00 89.44 228 PRO A O 1
ATOM 1790 N N . ILE A 1 229 ? 19.123 -18.781 -20.775 1.00 89.69 229 ILE A N 1
ATOM 1791 C CA . ILE A 1 229 ? 19.276 -17.340 -21.036 1.00 89.69 229 ILE A CA 1
ATOM 1792 C C . ILE A 1 229 ? 18.343 -16.877 -22.166 1.00 89.69 229 ILE A C 1
ATOM 1794 O O . ILE A 1 229 ? 18.125 -17.601 -23.131 1.00 89.69 229 ILE A O 1
ATOM 1798 N N . ASN A 1 230 ? 17.829 -15.646 -22.070 1.00 88.12 230 ASN A N 1
ATOM 1799 C CA . ASN A 1 230 ? 16.978 -15.017 -23.095 1.00 88.12 230 ASN A CA 1
ATOM 1800 C C . ASN A 1 230 ? 15.710 -15.822 -23.452 1.00 88.12 230 ASN A C 1
ATOM 1802 O O . ASN A 1 230 ? 15.287 -15.825 -24.602 1.00 88.12 230 ASN A O 1
ATOM 1806 N N . SER A 1 231 ? 15.103 -16.497 -22.473 1.00 88.12 231 SER A N 1
ATOM 1807 C CA . SER A 1 231 ? 13.904 -17.326 -22.668 1.00 88.12 231 SER A CA 1
ATOM 1808 C C . SER A 1 231 ? 12.576 -16.632 -22.346 1.00 88.12 231 SER A C 1
ATOM 1810 O O . SER A 1 231 ? 11.520 -17.204 -22.602 1.00 88.12 231 SER A O 1
ATOM 1812 N N . PHE A 1 232 ? 12.615 -15.410 -21.808 1.00 89.94 232 PHE A N 1
ATOM 1813 C CA . PHE A 1 232 ? 11.434 -14.629 -21.441 1.00 89.94 232 PHE A CA 1
ATOM 1814 C C . PHE A 1 232 ? 11.383 -13.313 -22.216 1.00 89.94 232 PHE A C 1
ATOM 1816 O O . PHE A 1 232 ? 12.371 -12.578 -22.249 1.00 89.94 232 PHE A O 1
ATOM 1823 N N . ASP A 1 233 ? 10.208 -12.978 -22.754 1.00 89.62 233 ASP A N 1
ATOM 1824 C CA . ASP A 1 233 ? 9.976 -11.704 -23.449 1.00 89.62 233 ASP A CA 1
ATOM 1825 C C . ASP A 1 233 ? 9.995 -10.506 -22.491 1.00 89.62 233 ASP A C 1
ATOM 1827 O O . ASP A 1 233 ? 10.419 -9.406 -22.847 1.00 89.62 233 ASP A O 1
ATOM 1831 N N . LYS A 1 234 ? 9.494 -10.705 -21.267 1.00 91.88 234 LYS A N 1
ATOM 1832 C CA . LYS A 1 234 ? 9.398 -9.682 -20.221 1.00 91.88 234 LYS A CA 1
ATOM 1833 C C . LYS A 1 234 ? 9.674 -10.299 -18.861 1.00 91.88 234 LYS A C 1
ATOM 1835 O O . LYS A 1 234 ? 9.240 -11.413 -18.580 1.00 91.88 234 LYS A O 1
ATOM 1840 N N . VAL A 1 235 ? 10.341 -9.534 -18.004 1.00 90.44 235 VAL A N 1
ATOM 1841 C CA . VAL A 1 235 ? 10.639 -9.914 -16.622 1.00 90.44 235 VAL A CA 1
ATOM 1842 C C . VAL A 1 235 ? 10.143 -8.803 -15.706 1.00 90.44 235 VAL A C 1
ATOM 1844 O O . VAL A 1 235 ? 10.469 -7.637 -15.916 1.00 90.44 235 VAL A O 1
ATOM 1847 N N . LEU A 1 236 ? 9.344 -9.167 -14.703 1.00 88.81 236 LEU A N 1
ATOM 1848 C CA . LEU A 1 236 ? 8.951 -8.280 -13.612 1.00 88.81 236 LEU A CA 1
ATOM 1849 C C . LEU A 1 236 ? 9.743 -8.676 -12.366 1.00 88.81 236 LEU A C 1
ATOM 1851 O O . LEU A 1 236 ? 9.675 -9.828 -11.942 1.00 88.81 236 LEU A O 1
ATOM 1855 N N . LEU A 1 237 ? 10.465 -7.721 -11.784 1.00 85.19 237 LEU A N 1
ATOM 1856 C CA . LEU A 1 237 ? 11.203 -7.901 -10.539 1.00 85.19 237 LEU A CA 1
ATOM 1857 C C . LEU A 1 237 ? 10.575 -7.032 -9.446 1.00 85.19 237 LEU A C 1
ATOM 1859 O O . LEU A 1 237 ? 10.854 -5.841 -9.362 1.00 85.19 237 LEU A O 1
ATOM 1863 N N . ASP A 1 238 ? 9.732 -7.644 -8.616 1.00 84.31 238 ASP A N 1
ATOM 1864 C CA . ASP A 1 238 ? 9.233 -7.051 -7.371 1.00 84.31 238 ASP A CA 1
ATOM 1865 C C . ASP A 1 238 ? 10.166 -7.487 -6.231 1.00 84.31 238 ASP A C 1
ATOM 1867 O O . ASP A 1 238 ? 9.952 -8.509 -5.576 1.00 84.31 238 ASP A O 1
ATOM 1871 N N . ALA A 1 239 ? 11.310 -6.805 -6.124 1.00 76.31 239 ALA A N 1
ATOM 1872 C CA . ALA A 1 239 ? 12.392 -7.204 -5.230 1.00 76.31 239 ALA A CA 1
ATOM 1873 C C . ALA A 1 239 ? 11.985 -7.065 -3.749 1.00 76.31 239 ALA A C 1
ATOM 1875 O O . ALA A 1 239 ? 11.305 -6.101 -3.388 1.00 76.31 239 ALA A O 1
ATOM 1876 N N . PRO A 1 240 ? 12.433 -7.974 -2.861 1.00 73.50 240 PRO A N 1
ATOM 1877 C CA . PRO A 1 240 ? 12.262 -7.775 -1.428 1.00 73.50 240 PRO A CA 1
ATOM 1878 C C . PRO A 1 240 ? 12.969 -6.481 -1.010 1.00 73.50 240 PRO A C 1
ATOM 1880 O O . PRO A 1 240 ? 14.145 -6.284 -1.307 1.00 73.50 240 PRO A O 1
ATOM 1883 N N . CYS A 1 241 ? 12.246 -5.607 -0.318 1.00 81.00 241 CYS A N 1
ATOM 1884 C CA . CYS A 1 241 ? 12.722 -4.290 0.090 1.00 81.00 241 CYS A CA 1
ATOM 1885 C C . CYS A 1 241 ? 12.480 -4.053 1.582 1.00 81.00 241 CYS A C 1
ATOM 1887 O O . CYS A 1 241 ? 11.817 -4.844 2.265 1.00 81.00 241 CYS A O 1
ATOM 1889 N N . SER A 1 242 ? 12.987 -2.934 2.093 1.00 80.25 242 SER A N 1
ATOM 1890 C CA . SER A 1 242 ? 12.794 -2.531 3.49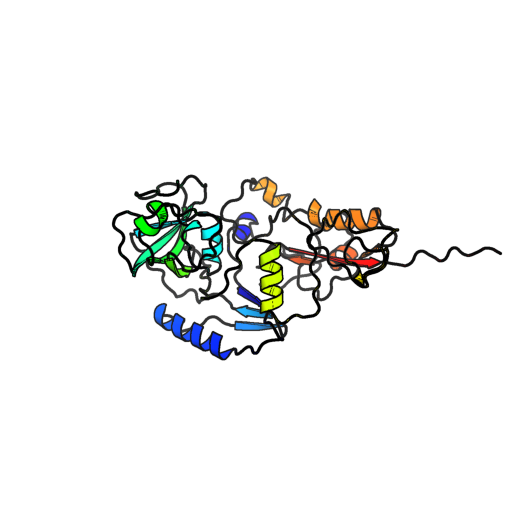2 1.00 80.25 242 SER A CA 1
ATOM 1891 C C . SER A 1 242 ? 11.322 -2.315 3.884 1.00 80.25 242 SER A C 1
ATOM 1893 O O . SER A 1 242 ? 10.985 -2.322 5.069 1.00 80.25 242 SER A O 1
ATOM 1895 N N . GLY A 1 243 ? 10.426 -2.109 2.910 1.00 79.06 243 GLY A N 1
ATOM 1896 C CA . GLY A 1 243 ? 9.001 -1.867 3.148 1.00 79.06 243 GLY A CA 1
ATOM 1897 C C . GLY A 1 243 ? 8.700 -0.510 3.798 1.00 79.06 243 GLY A C 1
ATOM 1898 O O . GLY A 1 243 ? 7.580 -0.282 4.258 1.00 79.06 243 GLY A O 1
ATOM 1899 N N . LEU A 1 244 ? 9.661 0.420 3.817 1.00 83.75 244 LEU A N 1
ATOM 1900 C CA . LEU A 1 244 ? 9.540 1.718 4.496 1.00 83.75 244 LEU A CA 1
ATOM 1901 C C . LEU A 1 244 ? 8.496 2.660 3.881 1.00 83.75 244 LEU A C 1
ATOM 1903 O O . LEU A 1 244 ? 8.120 3.647 4.508 1.00 83.75 244 LEU A O 1
ATOM 1907 N N . GLY A 1 245 ? 7.991 2.356 2.686 1.00 84.44 245 GLY A N 1
ATOM 1908 C CA . GLY A 1 245 ? 6.888 3.082 2.057 1.00 84.44 245 GLY A CA 1
ATOM 1909 C C . GLY A 1 245 ? 5.489 2.661 2.520 1.00 84.44 245 GLY A C 1
ATOM 1910 O O . GLY A 1 245 ? 4.513 3.311 2.150 1.00 84.44 245 GLY A O 1
ATOM 1911 N N . GLN A 1 246 ? 5.344 1.588 3.307 1.00 86.56 246 GLN A N 1
ATOM 1912 C CA . GLN A 1 246 ? 4.023 1.082 3.707 1.00 86.56 246 GLN A CA 1
ATOM 1913 C C . GLN A 1 246 ? 3.247 2.103 4.549 1.00 86.56 246 GLN A C 1
ATOM 1915 O O . GLN A 1 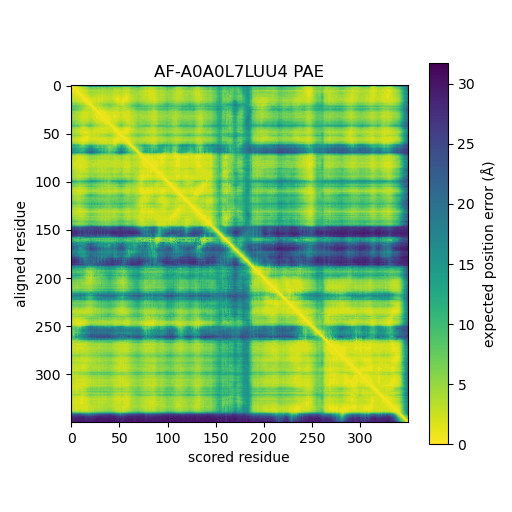246 ? 3.838 2.835 5.339 1.00 86.56 246 GLN A O 1
ATOM 1920 N N . ARG A 1 247 ? 1.916 2.145 4.405 1.00 89.44 247 ARG A N 1
ATOM 1921 C CA . ARG A 1 247 ? 1.043 3.063 5.156 1.00 89.44 247 ARG A CA 1
ATOM 1922 C C . ARG A 1 247 ? -0.255 2.381 5.614 1.00 89.44 247 ARG A C 1
ATOM 1924 O O . ARG A 1 247 ? -0.822 1.606 4.833 1.00 89.44 247 ARG A O 1
ATOM 1931 N N . PRO A 1 248 ? -0.763 2.698 6.824 1.00 89.44 248 PRO A N 1
ATOM 1932 C CA . PRO A 1 248 ? -0.117 3.510 7.866 1.00 89.44 248 PRO A CA 1
ATOM 1933 C C . PRO A 1 248 ? 1.006 2.753 8.595 1.00 89.44 248 PRO A C 1
ATOM 1935 O O . PRO A 1 248 ? 0.893 1.557 8.860 1.00 89.44 248 PRO A O 1
ATOM 1938 N N . GLN A 1 249 ? 2.064 3.463 8.979 1.00 87.06 249 GLN A N 1
ATOM 1939 C CA . GLN A 1 249 ? 3.124 2.984 9.867 1.00 87.06 249 GLN A CA 1
ATOM 1940 C C . GLN A 1 249 ? 2.936 3.557 11.269 1.00 87.06 249 GLN A C 1
ATOM 1942 O O . GLN A 1 249 ? 3.269 4.709 11.540 1.00 87.06 249 GLN A O 1
ATOM 1947 N N . LEU A 1 250 ? 2.408 2.730 12.169 1.00 83.69 250 LEU A N 1
ATOM 1948 C CA . LEU A 1 250 ? 2.150 3.117 13.559 1.00 83.69 250 LEU A CA 1
ATOM 1949 C C . LEU A 1 250 ? 3.360 2.920 14.477 1.00 83.69 250 LEU A C 1
ATOM 1951 O O . LEU A 1 250 ? 3.461 3.563 15.517 1.00 83.69 250 LEU A O 1
ATOM 1955 N N . HIS A 1 251 ? 4.293 2.064 14.069 1.00 75.94 251 HIS A N 1
ATOM 1956 C CA . HIS A 1 251 ? 5.541 1.816 14.771 1.00 75.94 251 HIS A CA 1
ATOM 1957 C C . HIS A 1 251 ? 6.678 1.758 13.751 1.00 75.94 251 HIS A C 1
ATOM 1959 O O . HIS A 1 251 ? 6.681 0.896 12.873 1.00 75.94 251 HIS A O 1
ATOM 1965 N N . ASN A 1 252 ? 7.644 2.669 13.865 1.00 68.31 252 ASN A N 1
ATOM 1966 C CA . ASN A 1 252 ? 8.878 2.634 13.090 1.00 68.31 252 ASN A CA 1
ATOM 1967 C C . ASN A 1 252 ? 10.055 2.868 14.046 1.00 68.31 252 ASN A C 1
ATOM 1969 O O . ASN A 1 252 ? 10.054 3.830 14.813 1.00 68.31 252 ASN A O 1
ATOM 1973 N N . LYS A 1 253 ? 11.038 1.963 14.023 1.00 64.62 253 LYS A N 1
ATOM 1974 C CA . LYS A 1 253 ? 12.241 2.040 14.866 1.00 64.62 253 LYS A CA 1
ATOM 1975 C C . LYS A 1 253 ? 13.266 3.052 14.343 1.00 64.62 253 LYS A C 1
ATOM 1977 O O . LYS A 1 253 ? 14.214 3.372 15.055 1.00 64.62 253 LYS A O 1
ATOM 1982 N N . MET A 1 254 ? 13.107 3.535 13.110 1.00 64.50 254 MET A N 1
ATOM 1983 C CA . MET A 1 254 ? 13.983 4.547 12.526 1.00 64.50 254 MET A CA 1
ATOM 1984 C C . MET A 1 254 ? 13.715 5.929 13.122 1.00 64.50 254 MET A C 1
ATOM 1986 O O . MET A 1 254 ? 12.575 6.321 13.367 1.00 64.50 254 MET A O 1
ATOM 1990 N N . THR A 1 255 ? 14.786 6.696 13.324 1.00 58.66 255 THR A N 1
ATOM 1991 C CA . THR A 1 255 ? 14.678 8.074 13.816 1.00 58.66 255 THR A CA 1
ATOM 1992 C C . THR A 1 255 ? 14.107 9.005 12.732 1.00 58.66 255 THR A C 1
ATOM 1994 O O . THR A 1 255 ? 14.328 8.760 11.543 1.00 58.66 255 THR A O 1
ATOM 1997 N N . PRO A 1 256 ? 13.442 10.121 13.092 1.00 58.66 256 PRO A N 1
ATOM 1998 C CA . PRO A 1 256 ? 12.939 11.099 12.115 1.00 58.66 256 PRO A CA 1
ATOM 1999 C C . PRO A 1 256 ? 14.026 11.618 11.158 1.00 58.66 256 PRO A C 1
ATOM 2001 O O . PRO A 1 256 ? 13.778 11.828 9.972 1.00 58.66 256 PRO A O 1
ATOM 2004 N N . LYS A 1 257 ? 15.265 11.749 11.656 1.00 53.06 257 LYS A N 1
ATOM 2005 C CA . LYS A 1 257 ? 16.432 12.158 10.865 1.00 53.06 257 LYS A CA 1
ATOM 2006 C C . LYS A 1 257 ? 16.791 11.134 9.785 1.00 53.06 257 LYS A C 1
ATOM 2008 O O . LYS A 1 257 ? 17.102 11.537 8.670 1.00 53.06 257 LYS A O 1
ATOM 2013 N N . MET A 1 258 ? 16.705 9.838 10.098 1.00 56.22 258 MET A N 1
ATOM 2014 C CA . MET A 1 258 ? 16.872 8.776 9.103 1.00 56.22 258 MET A CA 1
ATOM 2015 C C . MET A 1 258 ? 15.740 8.835 8.078 1.00 56.22 258 MET A C 1
ATOM 2017 O O . MET A 1 258 ? 16.001 8.800 6.893 1.00 56.22 258 MET A O 1
ATOM 2021 N N . ILE A 1 259 ? 14.489 9.034 8.489 1.00 57.81 259 ILE A N 1
ATOM 2022 C CA . ILE A 1 259 ? 13.353 9.076 7.554 1.00 57.81 259 ILE A CA 1
ATOM 2023 C C . ILE A 1 259 ? 13.505 10.195 6.500 1.00 57.81 259 ILE A C 1
ATOM 2025 O O . ILE A 1 259 ? 13.231 9.956 5.328 1.00 57.81 259 ILE A O 1
ATOM 2029 N N . HIS A 1 260 ? 13.995 11.385 6.871 1.00 49.16 260 HIS A N 1
ATOM 2030 C CA . HIS A 1 260 ? 14.230 12.483 5.917 1.00 49.16 260 HIS A CA 1
ATOM 2031 C C . HIS A 1 260 ? 15.377 12.233 4.936 1.00 49.16 260 HIS A C 1
ATOM 2033 O O . HIS A 1 260 ? 15.241 12.555 3.756 1.00 49.16 260 HIS A O 1
ATOM 2039 N N . THR A 1 261 ? 16.487 11.644 5.386 1.00 43.81 261 THR A N 1
ATOM 2040 C CA . THR A 1 261 ? 17.576 11.265 4.472 1.00 43.81 261 THR A CA 1
ATOM 2041 C C . THR A 1 261 ? 17.208 10.048 3.625 1.00 43.81 261 THR A C 1
ATOM 2043 O O . THR A 1 261 ? 17.693 9.918 2.512 1.00 43.81 261 THR A O 1
ATOM 2046 N N . CYS A 1 262 ? 16.315 9.197 4.133 1.00 40.91 262 CYS A N 1
ATOM 2047 C CA . CYS A 1 262 ? 15.915 7.920 3.554 1.00 40.91 262 CYS A CA 1
ATOM 2048 C C . CYS A 1 262 ? 14.497 7.994 2.972 1.00 40.91 262 CYS A C 1
ATOM 2050 O O . CYS A 1 262 ? 13.730 7.070 3.236 1.00 40.91 262 CYS A O 1
ATOM 2052 N N . THR A 1 263 ? 14.112 9.073 2.263 1.00 54.53 263 THR A N 1
ATOM 2053 C CA . THR A 1 263 ? 12.735 9.322 1.766 1.00 54.53 263 THR A CA 1
ATOM 2054 C C . THR A 1 263 ? 12.319 8.218 0.781 1.00 54.53 263 THR A C 1
ATOM 2056 O O . THR A 1 263 ? 12.372 8.376 -0.428 1.00 54.53 263 THR A O 1
ATOM 2059 N N . VAL A 1 264 ? 11.974 7.069 1.363 1.00 63.56 264 VAL A N 1
ATOM 2060 C CA . VAL A 1 264 ? 11.908 5.681 0.883 1.00 63.56 264 VAL A CA 1
ATOM 2061 C C . VAL A 1 264 ? 13.079 5.285 -0.031 1.00 63.56 264 VAL A C 1
ATOM 2063 O O . VAL A 1 264 ? 12.915 5.214 -1.242 1.00 63.56 264 VAL A O 1
ATOM 2066 N N . THR A 1 265 ? 14.255 5.140 0.596 1.00 71.62 265 THR A N 1
ATOM 2067 C CA . THR A 1 265 ? 15.552 4.575 0.139 1.00 71.62 265 THR A CA 1
ATOM 2068 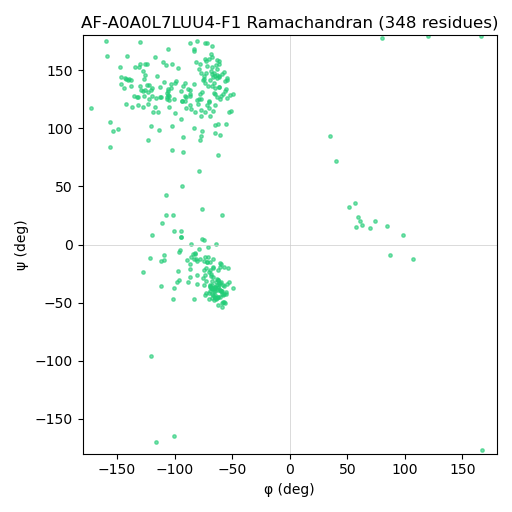C C . THR A 1 265 ? 15.920 4.810 -1.322 1.00 71.62 265 THR A C 1
ATOM 2070 O O . THR A 1 265 ? 15.571 4.008 -2.190 1.00 71.62 265 THR A O 1
ATOM 2073 N N . ASP A 1 266 ? 16.677 5.874 -1.598 1.00 82.25 266 ASP A N 1
ATOM 2074 C CA . ASP A 1 266 ? 17.298 6.025 -2.915 1.00 82.25 266 ASP A CA 1
ATOM 2075 C C . ASP A 1 266 ? 18.235 4.859 -3.227 1.00 82.25 266 ASP A C 1
ATOM 2077 O O . ASP A 1 266 ? 18.280 4.419 -4.369 1.00 82.25 266 ASP A O 1
ATOM 2081 N N . GLU A 1 267 ? 18.895 4.278 -2.225 1.00 84.81 267 GLU A N 1
ATOM 2082 C CA . GLU A 1 267 ? 19.801 3.144 -2.411 1.00 84.81 267 GLU A CA 1
ATOM 2083 C C . GLU A 1 267 ? 19.089 1.893 -2.943 1.00 84.81 267 GLU A C 1
ATOM 2085 O O . GLU A 1 267 ? 19.663 1.165 -3.746 1.00 84.81 267 GLU A O 1
ATOM 2090 N N . GLU A 1 268 ? 17.832 1.660 -2.544 1.00 85.50 268 GLU A N 1
ATOM 2091 C CA . GLU A 1 268 ? 17.010 0.543 -3.044 1.00 85.50 268 GLU A CA 1
ATOM 2092 C C . GLU A 1 268 ? 16.284 0.899 -4.360 1.00 85.50 268 GLU A C 1
ATOM 2094 O O . GLU A 1 268 ? 15.741 0.013 -5.016 1.00 85.50 268 GLU A O 1
ATOM 2099 N N . ASN A 1 269 ? 16.289 2.178 -4.763 1.00 91.81 269 ASN A N 1
ATOM 2100 C CA . ASN A 1 269 ? 15.511 2.714 -5.883 1.00 91.81 269 ASN A CA 1
ATOM 2101 C C . ASN A 1 269 ? 16.412 3.344 -6.956 1.00 91.81 269 ASN A C 1
ATOM 2103 O O . ASN A 1 269 ? 16.929 2.637 -7.823 1.00 91.81 269 ASN A O 1
ATOM 2107 N N . GLU A 1 270 ? 16.616 4.665 -6.922 1.00 94.75 270 GLU A N 1
ATOM 2108 C CA . GLU A 1 270 ? 17.445 5.392 -7.888 1.00 94.75 270 GLU A CA 1
ATOM 2109 C C . GLU A 1 270 ? 18.877 4.826 -7.974 1.00 94.75 270 GLU A C 1
ATOM 2111 O O . GLU A 1 270 ? 19.393 4.617 -9.073 1.00 94.75 270 GLU A O 1
ATOM 2116 N N . GLY A 1 271 ? 19.479 4.476 -6.838 1.00 93.88 271 GLY A N 1
ATOM 2117 C CA . GLY A 1 271 ? 20.789 3.836 -6.750 1.00 93.88 271 GLY A CA 1
ATOM 2118 C C . GLY A 1 271 ? 20.840 2.475 -7.446 1.00 93.88 271 GLY A C 1
ATOM 2119 O O . GLY A 1 271 ? 21.811 2.188 -8.147 1.00 93.88 271 GLY A O 1
ATOM 2120 N N . MET A 1 272 ? 19.775 1.670 -7.354 1.00 94.12 272 MET A N 1
ATOM 2121 C CA . MET A 1 272 ? 19.676 0.404 -8.092 1.00 94.12 272 MET A CA 1
ATOM 2122 C C . MET A 1 272 ? 19.556 0.617 -9.601 1.00 94.12 272 MET A C 1
ATOM 2124 O O . MET A 1 272 ? 20.108 -0.169 -10.372 1.00 94.12 272 MET A O 1
ATOM 2128 N N . VAL A 1 273 ? 18.878 1.683 -10.039 1.00 96.94 273 VAL A N 1
ATOM 2129 C CA . VAL A 1 273 ? 18.807 2.050 -11.463 1.00 96.94 273 VAL A CA 1
ATOM 2130 C C . VAL A 1 273 ? 20.182 2.468 -11.978 1.00 96.94 273 VAL A C 1
ATOM 2132 O O . VAL A 1 273 ? 20.618 1.960 -13.010 1.00 96.94 273 VAL A O 1
ATOM 2135 N N . VAL A 1 274 ? 20.882 3.343 -11.249 1.00 97.06 274 VAL A N 1
ATOM 2136 C CA . VAL A 1 274 ? 22.246 3.781 -11.591 1.00 97.06 274 VAL A CA 1
ATOM 2137 C C . VAL A 1 274 ? 23.186 2.581 -11.678 1.00 97.06 274 VAL A C 1
ATOM 2139 O O . VAL A 1 274 ? 23.863 2.400 -12.690 1.00 97.06 274 VAL A O 1
ATOM 2142 N N . TRP A 1 275 ? 23.174 1.715 -10.661 1.00 96.75 275 TRP A N 1
ATOM 2143 C CA . TRP A 1 275 ? 23.977 0.496 -10.645 1.00 96.75 275 TRP A CA 1
ATOM 2144 C C . TRP A 1 275 ? 23.656 -0.429 -11.823 1.00 96.75 275 TRP A C 1
ATOM 2146 O O . TRP A 1 275 ? 24.572 -0.960 -12.445 1.00 96.75 275 TRP A O 1
ATOM 2156 N N . ALA A 1 276 ? 22.378 -0.620 -12.163 1.00 96.50 276 ALA A N 1
ATOM 2157 C CA . ALA A 1 276 ? 21.989 -1.495 -13.265 1.00 96.50 276 ALA A CA 1
ATOM 2158 C C . ALA A 1 276 ? 22.470 -0.964 -14.625 1.00 96.50 276 ALA A C 1
ATOM 2160 O O . ALA A 1 276 ? 22.929 -1.751 -15.454 1.00 96.50 276 ALA A O 1
ATOM 2161 N N . LEU A 1 277 ? 22.389 0.352 -14.845 1.00 96.44 277 LEU A N 1
ATOM 2162 C CA . LEU A 1 277 ? 22.861 0.993 -16.076 1.00 96.44 277 LEU A CA 1
ATOM 2163 C C . LEU A 1 277 ? 24.388 0.931 -16.216 1.00 96.44 277 LEU A C 1
ATOM 2165 O O . LEU A 1 277 ? 24.879 0.711 -17.321 1.00 96.44 277 LEU A O 1
ATOM 2169 N N . ASP A 1 278 ? 25.127 1.075 -15.114 1.00 96.06 278 ASP A N 1
ATOM 2170 C CA . ASP A 1 278 ? 26.589 0.928 -15.096 1.00 96.06 278 ASP A CA 1
ATOM 2171 C C . ASP A 1 278 ? 27.016 -0.537 -15.293 1.00 96.06 278 ASP A C 1
ATOM 2173 O O . ASP A 1 278 ? 27.859 -0.864 -16.132 1.00 96.06 278 ASP A O 1
ATOM 2177 N N . LYS A 1 279 ? 26.381 -1.457 -14.558 1.00 97.25 279 LYS A N 1
ATOM 2178 C CA . LYS A 1 279 ? 26.773 -2.868 -14.533 1.00 97.25 279 LYS A CA 1
ATOM 2179 C C . LYS A 1 279 ? 26.410 -3.621 -15.809 1.00 97.25 279 LYS A C 1
ATOM 2181 O O . LYS A 1 279 ? 27.114 -4.569 -16.173 1.00 97.25 279 LYS A O 1
ATOM 2186 N N . PHE A 1 280 ? 25.316 -3.242 -16.469 1.00 94.94 280 PHE A N 1
ATOM 2187 C CA . PHE A 1 280 ? 24.789 -3.940 -17.638 1.00 94.94 280 PHE A CA 1
ATOM 2188 C C . PHE A 1 280 ? 24.666 -2.991 -18.840 1.00 94.94 280 PHE A C 1
ATOM 2190 O O . PHE A 1 280 ? 23.584 -2.464 -19.095 1.00 94.94 280 PHE A O 1
ATOM 2197 N N . PRO A 1 281 ? 25.718 -2.861 -19.675 1.00 94.19 281 PRO A N 1
ATOM 2198 C CA . PRO A 1 281 ? 25.705 -1.989 -20.858 1.00 94.19 281 PRO A CA 1
ATOM 2199 C C . PRO A 1 281 ? 24.627 -2.333 -21.899 1.00 94.19 281 PRO A C 1
ATOM 2201 O O . PRO A 1 281 ? 24.329 -1.541 -22.791 1.00 94.19 281 PRO A O 1
ATOM 2204 N N . CYS A 1 282 ? 24.057 -3.538 -21.819 1.00 94.19 282 CYS A N 1
ATOM 2205 C CA . CYS A 1 282 ? 22.956 -3.974 -22.670 1.00 94.19 282 CYS A CA 1
ATOM 2206 C C . CYS A 1 282 ? 21.580 -3.501 -22.178 1.00 94.19 282 CYS A C 1
ATOM 2208 O O . CYS A 1 282 ? 20.600 -3.714 -22.887 1.00 94.19 282 CYS A O 1
ATOM 2210 N N . LEU A 1 283 ? 21.473 -2.885 -20.999 1.00 96.25 283 LEU A N 1
ATOM 2211 C CA . LEU A 1 283 ? 20.230 -2.296 -20.511 1.00 96.25 283 LEU A CA 1
ATOM 2212 C C . LEU A 1 283 ? 20.155 -0.818 -20.885 1.00 96.25 283 LEU A C 1
ATOM 2214 O O . LEU A 1 283 ? 21.110 -0.063 -20.722 1.00 96.25 283 LEU A O 1
ATOM 2218 N N . ARG A 1 284 ? 18.980 -0.388 -21.342 1.00 97.00 284 ARG A N 1
ATOM 2219 C CA . ARG A 1 284 ? 18.622 1.029 -21.418 1.00 97.00 284 ARG A CA 1
ATOM 2220 C C . ARG A 1 284 ? 17.362 1.285 -20.621 1.00 97.00 284 ARG A C 1
ATOM 2222 O O . ARG A 1 284 ? 16.407 0.513 -20.707 1.00 97.00 284 ARG A O 1
ATOM 2229 N N . LEU A 1 285 ? 17.373 2.378 -19.871 1.00 98.06 285 LEU A N 1
ATOM 2230 C CA . LEU A 1 285 ? 16.187 2.884 -19.201 1.00 98.06 285 LEU A CA 1
ATOM 2231 C C . LEU A 1 285 ? 15.172 3.347 -20.255 1.00 98.06 285 LEU A C 1
ATOM 2233 O O . LEU A 1 285 ? 15.552 3.936 -21.268 1.00 98.06 285 LEU A O 1
ATOM 2237 N N . ILE A 1 286 ? 13.899 3.052 -20.020 1.00 97.94 286 ILE A N 1
ATOM 2238 C CA . ILE A 1 286 ? 12.777 3.518 -20.838 1.00 97.94 286 ILE A CA 1
ATOM 2239 C C . ILE A 1 286 ? 11.703 4.127 -19.929 1.00 97.94 286 ILE A C 1
ATOM 2241 O O . ILE A 1 286 ? 11.627 3.750 -18.755 1.00 97.94 286 ILE A O 1
ATOM 2245 N N . PRO A 1 287 ? 10.848 5.032 -20.441 1.00 98.12 287 PRO A N 1
ATOM 2246 C CA . PRO A 1 287 ? 9.712 5.531 -19.680 1.00 98.12 287 PRO A CA 1
ATOM 2247 C C . PRO A 1 287 ? 8.832 4.391 -19.157 1.00 98.12 287 PRO A C 1
ATOM 2249 O O . PRO A 1 287 ? 8.371 3.538 -19.920 1.00 98.12 287 PRO A O 1
ATOM 2252 N N . ALA A 1 288 ? 8.584 4.377 -17.850 1.00 95.00 288 ALA A N 1
ATOM 2253 C CA . ALA A 1 288 ? 7.737 3.391 -17.191 1.00 95.00 288 ALA A CA 1
ATOM 2254 C C . ALA A 1 288 ? 6.246 3.719 -17.388 1.00 95.00 288 ALA A C 1
ATOM 2256 O O . ALA A 1 288 ? 5.540 4.018 -16.433 1.00 95.00 288 ALA A O 1
ATOM 2257 N N . GLU A 1 289 ? 5.766 3.701 -18.629 1.00 94.62 289 GLU A N 1
ATOM 2258 C CA . GLU A 1 289 ? 4.391 4.075 -18.982 1.00 94.62 289 GLU A CA 1
ATOM 2259 C C . GLU A 1 289 ? 3.323 3.119 -18.392 1.00 94.62 289 GLU A C 1
ATOM 2261 O O . GLU A 1 289 ? 3.523 1.899 -18.358 1.00 94.62 289 GLU A O 1
ATOM 2266 N N . PRO A 1 290 ? 2.137 3.628 -17.998 1.00 94.12 290 PRO A N 1
ATOM 2267 C CA . PRO A 1 290 ? 1.769 5.042 -17.948 1.00 94.12 290 PRO A CA 1
ATOM 2268 C C . PRO A 1 290 ? 2.410 5.783 -16.767 1.00 94.12 290 PRO A C 1
ATOM 2270 O O . PRO A 1 290 ? 2.482 5.246 -15.658 1.00 94.12 290 PRO A O 1
ATOM 2273 N N . LEU A 1 291 ? 2.825 7.030 -17.000 1.00 94.75 291 LEU A N 1
ATOM 2274 C CA . LEU A 1 291 ? 3.456 7.894 -15.996 1.00 94.75 291 LEU A CA 1
ATOM 2275 C C . LEU A 1 291 ? 2.405 8.597 -15.114 1.00 94.75 291 LEU A C 1
ATOM 2277 O O . LEU A 1 291 ? 1.804 9.589 -15.514 1.00 94.75 291 LEU A O 1
ATOM 2281 N N . LEU A 1 292 ? 2.183 8.068 -13.911 1.00 94.44 292 LEU A N 1
ATOM 2282 C CA . LEU A 1 292 ? 1.205 8.535 -12.918 1.00 94.44 292 LEU A CA 1
ATOM 2283 C C . LEU A 1 292 ? 1.871 9.148 -11.672 1.00 94.44 292 LEU A C 1
ATOM 2285 O O . LEU A 1 292 ? 1.351 10.090 -11.074 1.00 94.44 292 LEU A O 1
ATOM 2289 N N . GLY A 1 293 ? 3.016 8.598 -11.261 1.00 93.94 293 GLY A N 1
ATOM 2290 C CA . GLY A 1 293 ? 3.790 9.064 -10.112 1.00 93.94 293 GLY A CA 1
ATOM 2291 C C . GLY A 1 293 ? 4.671 10.276 -10.425 1.00 93.94 293 GLY A C 1
ATOM 2292 O O . GLY A 1 293 ? 4.810 10.708 -11.571 1.00 93.94 293 GLY A O 1
ATOM 2293 N N . GLY A 1 294 ? 5.324 10.813 -9.396 1.00 94.94 294 GLY A N 1
ATOM 2294 C CA . GLY A 1 294 ? 6.376 11.820 -9.548 1.00 94.94 294 GLY A CA 1
ATOM 2295 C C . GLY A 1 294 ? 7.638 11.251 -10.216 1.00 94.94 294 GLY A C 1
ATOM 2296 O O . GLY A 1 294 ? 7.721 10.038 -10.437 1.00 94.94 294 GLY A O 1
ATOM 2297 N N . PRO A 1 295 ? 8.606 12.100 -10.589 1.00 96.62 295 PRO A N 1
ATOM 2298 C CA . PRO A 1 295 ? 9.881 11.671 -11.156 1.00 96.62 295 PRO A CA 1
ATOM 2299 C C . PRO A 1 295 ? 10.795 11.069 -10.073 1.00 96.62 295 PRO A C 1
ATOM 2301 O O . PRO A 1 295 ? 10.483 11.114 -8.880 1.00 96.62 295 PRO A O 1
ATOM 2304 N N . GLY A 1 296 ? 11.939 10.519 -10.486 1.00 95.06 296 GLY A N 1
ATOM 2305 C CA . GLY A 1 296 ? 13.014 10.135 -9.563 1.00 95.06 296 GLY A CA 1
ATOM 2306 C C . GLY A 1 296 ? 13.571 11.335 -8.786 1.00 95.06 296 GLY A C 1
ATOM 2307 O O . GLY A 1 296 ? 13.443 12.488 -9.216 1.00 95.06 296 GLY A O 1
ATOM 2308 N N . LEU A 1 297 ? 14.202 11.077 -7.642 1.00 92.44 297 LEU A N 1
ATOM 2309 C CA . LEU A 1 297 ? 14.805 12.125 -6.808 1.00 92.44 297 LEU A CA 1
ATOM 2310 C C . LEU A 1 297 ? 15.955 12.857 -7.527 1.00 92.44 297 LEU A C 1
ATOM 2312 O O . LEU A 1 297 ? 16.721 12.251 -8.277 1.00 92.44 297 LEU A O 1
ATOM 2316 N N . ALA A 1 298 ? 16.063 14.169 -7.294 1.00 92.25 298 ALA A N 1
ATOM 2317 C CA . ALA A 1 298 ? 17.177 14.988 -7.777 1.00 92.25 298 ALA A CA 1
ATOM 2318 C C . ALA A 1 298 ? 18.487 14.606 -7.076 1.00 92.25 298 ALA A C 1
ATOM 2320 O O . ALA A 1 298 ? 18.469 14.138 -5.938 1.00 92.25 298 ALA A O 1
ATOM 2321 N N . ASP A 1 299 ? 19.616 14.817 -7.755 1.00 90.50 299 ASP A N 1
ATOM 2322 C CA . ASP A 1 299 ? 20.968 14.624 -7.208 1.00 90.50 299 ASP A CA 1
ATOM 2323 C C . ASP A 1 299 ? 21.271 13.195 -6.707 1.00 90.50 299 ASP A C 1
ATOM 2325 O O . ASP A 1 299 ? 22.164 12.983 -5.887 1.00 90.50 299 ASP A O 1
ATOM 2329 N N . LYS A 1 300 ? 20.549 12.186 -7.223 1.00 92.75 300 LYS A N 1
ATOM 2330 C CA . LYS A 1 300 ? 20.732 10.752 -6.907 1.00 92.75 300 LYS A CA 1
ATOM 2331 C C . LYS A 1 300 ? 21.369 9.938 -8.040 1.00 92.75 300 LYS A C 1
ATOM 2333 O O . LYS A 1 300 ? 21.156 8.737 -8.153 1.00 92.75 300 LYS A O 1
ATOM 2338 N N . GLY A 1 301 ? 22.142 10.597 -8.902 1.00 93.06 301 GLY A N 1
ATOM 2339 C CA . GLY A 1 301 ? 22.909 9.961 -9.981 1.00 93.06 301 GLY A CA 1
ATOM 2340 C C . GLY A 1 301 ? 22.159 9.749 -11.301 1.00 93.06 301 GLY A C 1
ATOM 2341 O O . GLY A 1 301 ? 22.796 9.430 -12.300 1.00 93.06 301 GLY A O 1
ATOM 2342 N N . LEU A 1 302 ? 20.842 9.971 -11.342 1.00 96.38 302 LEU A N 1
ATOM 2343 C CA . LEU A 1 302 ? 20.063 10.002 -12.584 1.00 96.38 302 LEU A CA 1
ATOM 2344 C C . LEU A 1 302 ? 19.997 11.428 -13.150 1.00 96.38 302 LEU A C 1
ATOM 2346 O O . LEU A 1 302 ? 19.776 12.379 -12.398 1.00 96.38 302 LEU A O 1
ATOM 2350 N N . SER A 1 303 ? 20.133 11.573 -14.471 1.00 97.06 303 SER A N 1
ATOM 2351 C CA . SER A 1 303 ? 19.859 12.843 -15.164 1.00 97.06 303 SER A CA 1
ATOM 2352 C C . SER A 1 303 ? 18.368 13.193 -15.116 1.00 97.06 303 SER A C 1
ATOM 2354 O O . SER A 1 303 ? 17.536 12.309 -14.923 1.00 97.06 303 SER A O 1
ATOM 2356 N N . ASP A 1 304 ? 17.987 14.450 -15.357 1.00 97.69 304 ASP A N 1
ATOM 2357 C CA . ASP A 1 304 ? 16.565 14.841 -15.390 1.00 97.69 304 ASP A CA 1
ATOM 2358 C C . ASP A 1 304 ? 15.749 14.049 -16.421 1.00 97.69 304 ASP A C 1
ATOM 2360 O O . ASP A 1 304 ? 14.612 13.658 -16.156 1.00 97.69 304 ASP A O 1
ATOM 2364 N N . GLU A 1 305 ? 16.355 13.718 -17.562 1.00 97.75 305 GLU A N 1
ATOM 2365 C CA . GLU A 1 305 ? 15.731 12.855 -18.565 1.00 97.75 305 GLU A CA 1
ATOM 2366 C C . GLU A 1 305 ? 15.461 11.448 -18.004 1.00 97.75 305 GLU A C 1
ATOM 2368 O O . GLU A 1 305 ? 14.357 10.922 -18.135 1.00 97.75 305 GLU A O 1
ATOM 2373 N N . GLN A 1 306 ? 16.426 10.853 -17.298 1.00 98.00 306 GLN A N 1
ATOM 2374 C CA . GLN A 1 306 ? 16.260 9.541 -16.662 1.00 98.00 306 GLN A CA 1
ATOM 2375 C C . GLN A 1 306 ? 15.282 9.584 -15.479 1.00 98.00 306 GLN A C 1
ATOM 2377 O O . GLN A 1 306 ? 14.490 8.658 -15.289 1.00 98.00 306 GLN A O 1
ATOM 2382 N N . ARG A 1 307 ? 15.285 10.671 -14.701 1.00 97.69 307 ARG A N 1
ATOM 2383 C CA . ARG A 1 307 ? 14.337 10.904 -13.602 1.00 97.69 307 ARG A CA 1
ATOM 2384 C C . ARG A 1 307 ? 12.896 10.957 -14.108 1.00 97.69 307 ARG A C 1
ATOM 2386 O O . ARG A 1 307 ? 12.003 10.479 -13.411 1.00 97.69 307 ARG A O 1
ATOM 2393 N N . LEU A 1 308 ? 12.668 11.488 -15.311 1.00 97.88 308 LEU A N 1
ATOM 2394 C CA . LEU A 1 308 ? 11.365 11.468 -15.981 1.00 97.88 308 LEU A CA 1
ATOM 2395 C C . LEU A 1 308 ? 10.952 10.069 -16.463 1.00 97.88 308 LEU A C 1
ATOM 2397 O O . LEU A 1 308 ? 9.756 9.812 -16.606 1.00 97.88 308 LEU A O 1
ATOM 2401 N N . MET A 1 309 ? 11.893 9.150 -16.683 1.00 98.25 309 MET A N 1
ATOM 2402 C CA . MET A 1 309 ? 11.577 7.785 -17.121 1.00 98.25 309 MET A CA 1
ATOM 2403 C C . MET A 1 309 ? 11.126 6.871 -15.976 1.00 98.25 309 MET A C 1
ATOM 2405 O O . MET A 1 309 ? 10.274 6.007 -16.186 1.00 98.25 309 MET A O 1
ATOM 2409 N N . VAL A 1 310 ? 11.664 7.061 -14.769 1.00 97.44 310 VAL A N 1
ATOM 2410 C CA . VAL A 1 310 ? 11.240 6.324 -13.565 1.00 97.44 310 VAL A CA 1
ATOM 2411 C C . VAL A 1 310 ? 9.995 6.954 -12.934 1.00 97.44 310 VAL A C 1
ATOM 2413 O O . VAL A 1 310 ? 9.596 8.070 -13.279 1.00 97.44 310 VAL A O 1
ATOM 2416 N N . GLN A 1 311 ? 9.364 6.253 -11.993 1.00 96.12 311 GLN A N 1
ATOM 2417 C CA . GLN A 1 311 ? 8.235 6.774 -11.226 1.00 96.12 311 GLN A CA 1
ATOM 2418 C C . GLN A 1 311 ? 8.422 6.577 -9.733 1.00 96.12 311 GLN A C 1
ATOM 2420 O O . GLN A 1 311 ? 8.747 5.480 -9.284 1.00 96.12 311 GLN A O 1
ATOM 2425 N N . ARG A 1 312 ? 8.109 7.617 -8.966 1.00 93.62 312 ARG A N 1
ATOM 2426 C CA . ARG A 1 312 ? 8.075 7.590 -7.509 1.00 93.62 312 ARG A CA 1
ATOM 2427 C C . ARG A 1 312 ? 6.700 8.007 -7.006 1.00 93.62 312 ARG A C 1
ATOM 2429 O O . ARG A 1 312 ? 6.154 9.034 -7.404 1.00 93.62 312 ARG A O 1
ATOM 2436 N N . PHE A 1 313 ? 6.155 7.217 -6.098 1.00 93.38 313 PHE A N 1
ATOM 2437 C CA . PHE A 1 313 ? 4.904 7.491 -5.406 1.00 93.38 313 PHE A CA 1
ATOM 2438 C C . PHE A 1 313 ? 5.229 7.898 -3.972 1.00 93.38 313 PHE A C 1
ATOM 2440 O O . PHE A 1 313 ? 6.001 7.226 -3.287 1.00 93.38 313 PHE A O 1
ATOM 2447 N N . GLY A 1 314 ? 4.703 9.041 -3.540 1.00 89.75 314 GLY A N 1
ATOM 2448 C CA . GLY A 1 314 ? 5.020 9.623 -2.241 1.00 89.75 314 GLY A CA 1
ATOM 2449 C C . GLY A 1 314 ? 4.560 11.076 -2.108 1.00 89.75 314 GLY A C 1
ATOM 2450 O O . GLY A 1 314 ? 4.018 11.646 -3.056 1.00 89.75 314 GLY A O 1
ATOM 2451 N N . PRO A 1 315 ? 4.799 11.711 -0.947 1.00 88.44 315 PRO A N 1
ATOM 2452 C CA . PRO A 1 315 ? 4.265 13.040 -0.654 1.00 88.44 315 PRO A CA 1
ATOM 2453 C C . PRO A 1 315 ? 4.987 14.170 -1.404 1.00 88.44 315 PRO A C 1
ATOM 2455 O O . PRO A 1 315 ? 4.488 15.299 -1.429 1.00 88.44 315 PRO A O 1
ATOM 2458 N N . THR A 1 316 ? 6.159 13.883 -1.980 1.00 87.00 316 THR A N 1
ATOM 2459 C CA . THR A 1 316 ? 7.028 14.849 -2.657 1.00 87.00 316 THR A CA 1
ATOM 2460 C C . THR A 1 316 ? 6.328 15.485 -3.855 1.00 87.00 316 THR A C 1
ATOM 2462 O O . THR A 1 316 ? 5.686 14.810 -4.656 1.00 87.00 316 THR A O 1
ATOM 2465 N N . ILE A 1 317 ? 6.464 16.805 -3.971 1.00 89.50 317 ILE A N 1
ATOM 2466 C CA . ILE A 1 317 ? 6.058 17.573 -5.147 1.00 89.50 317 ILE A CA 1
ATOM 2467 C C . ILE A 1 317 ? 7.339 17.969 -5.863 1.00 89.50 317 ILE A C 1
ATOM 2469 O O . ILE A 1 317 ? 8.215 18.571 -5.248 1.00 89.50 317 ILE A O 1
ATOM 2473 N N . ASP A 1 318 ? 7.430 17.631 -7.141 1.00 92.00 318 ASP A N 1
ATOM 2474 C CA . ASP A 1 318 ? 8.570 17.952 -7.988 1.00 92.00 318 ASP A CA 1
ATOM 2475 C C . ASP A 1 318 ? 8.069 18.695 -9.232 1.00 92.00 318 ASP A C 1
ATOM 2477 O O . ASP A 1 318 ? 7.077 18.290 -9.846 1.00 92.00 318 ASP A O 1
ATOM 2481 N N . SER A 1 319 ? 8.728 19.800 -9.584 1.00 93.00 319 SER A N 1
ATOM 2482 C CA . SER A 1 319 ? 8.368 20.624 -10.741 1.00 93.00 319 SER A CA 1
ATOM 2483 C C . SER A 1 319 ? 8.634 19.935 -12.078 1.00 93.00 319 SER A C 1
ATOM 2485 O O . SER A 1 319 ? 8.014 20.309 -13.070 1.00 93.00 319 SER A O 1
ATOM 2487 N N . LEU A 1 320 ? 9.525 18.939 -12.117 1.00 94.38 320 LEU A N 1
ATOM 2488 C CA . LEU A 1 320 ? 9.874 18.209 -13.336 1.00 94.38 320 LEU A CA 1
ATOM 2489 C C . LEU A 1 320 ? 8.704 17.345 -13.835 1.00 94.38 320 LEU A C 1
ATOM 2491 O O . LEU A 1 320 ? 8.455 17.272 -15.036 1.00 94.38 320 LEU A O 1
ATOM 2495 N N . ARG A 1 321 ? 7.944 16.736 -12.915 1.00 94.31 321 ARG A N 1
ATOM 2496 C CA . ARG A 1 321 ? 6.645 16.113 -13.211 1.00 94.31 321 ARG A CA 1
ATOM 2497 C C . ARG A 1 321 ? 5.715 16.198 -11.994 1.00 94.31 321 ARG A C 1
ATOM 2499 O O . ARG A 1 321 ? 5.803 15.352 -11.096 1.00 94.31 321 ARG A O 1
ATOM 2506 N N . PRO A 1 322 ? 4.790 17.173 -11.968 1.00 91.56 322 PRO A N 1
ATOM 2507 C CA . PRO A 1 322 ? 3.744 17.224 -10.957 1.00 91.56 322 PRO A CA 1
ATOM 2508 C C . PRO A 1 322 ? 2.853 15.980 -11.043 1.00 91.56 322 PRO A C 1
ATOM 2510 O O . PRO A 1 322 ? 2.450 15.578 -12.132 1.00 91.56 322 PRO A O 1
ATOM 2513 N N . SER A 1 323 ? 2.533 15.377 -9.898 1.00 91.12 323 SER A N 1
ATOM 2514 C CA . SER A 1 323 ? 1.625 14.228 -9.805 1.00 91.12 323 SER A CA 1
ATOM 2515 C C . SER A 1 323 ? 0.365 14.577 -9.015 1.00 91.12 323 SER A C 1
ATOM 2517 O O . SER A 1 323 ? 0.387 15.366 -8.060 1.00 91.12 323 SER A O 1
ATOM 2519 N N . GLU A 1 324 ? -0.751 13.982 -9.431 1.00 92.88 324 GLU A N 1
ATOM 2520 C CA . GLU A 1 324 ? -2.054 14.188 -8.804 1.00 92.88 324 GLU A CA 1
ATOM 2521 C C . GLU A 1 324 ? -2.079 13.681 -7.357 1.00 92.88 324 GLU A C 1
ATOM 2523 O O . GLU A 1 324 ? -1.341 12.770 -6.968 1.00 92.88 324 GLU A O 1
ATOM 2528 N N . GLU A 1 325 ? -2.965 14.256 -6.540 1.00 92.44 325 GLU A N 1
ATOM 2529 C CA . GLU A 1 325 ? -3.069 13.908 -5.120 1.00 92.44 325 GLU A CA 1
ATOM 2530 C C . GLU A 1 325 ? -3.354 12.419 -4.892 1.00 92.44 325 GLU A C 1
ATOM 2532 O O . GLU A 1 325 ? -2.807 11.852 -3.954 1.00 92.44 325 GLU A O 1
ATOM 2537 N N . ILE A 1 326 ? -4.128 11.761 -5.759 1.00 92.62 326 ILE A N 1
ATOM 2538 C CA . ILE A 1 326 ? -4.423 10.326 -5.636 1.00 92.62 326 ILE A CA 1
ATOM 2539 C C . ILE A 1 326 ? -3.179 9.432 -5.739 1.00 92.62 326 ILE A C 1
ATOM 2541 O O . ILE A 1 326 ? -3.108 8.388 -5.091 1.00 92.62 326 ILE A O 1
ATOM 2545 N N . TYR A 1 327 ? -2.172 9.857 -6.504 1.00 93.00 327 TYR A N 1
ATOM 2546 C CA . TYR A 1 327 ? -0.904 9.140 -6.633 1.00 93.00 327 TYR A CA 1
ATOM 2547 C C . TYR A 1 327 ? 0.100 9.567 -5.558 1.00 93.00 327 TYR A C 1
ATOM 2549 O O . TYR A 1 327 ? 0.879 8.736 -5.087 1.00 93.00 327 TYR A O 1
ATOM 2557 N N . ARG A 1 328 ? 0.060 10.830 -5.113 1.00 92.56 328 ARG A N 1
ATOM 2558 C CA . ARG A 1 328 ? 0.916 11.319 -4.016 1.00 92.56 328 ARG A CA 1
ATOM 2559 C C . ARG A 1 328 ? 0.478 10.831 -2.643 1.00 92.56 328 ARG A C 1
ATOM 2561 O O . ARG A 1 328 ? 1.315 10.565 -1.784 1.00 92.56 328 ARG A O 1
ATOM 2568 N N . ASP A 1 329 ? -0.822 10.685 -2.423 1.00 92.25 329 ASP A N 1
ATOM 2569 C CA . ASP A 1 329 ? -1.388 10.126 -1.202 1.00 92.25 329 ASP A CA 1
ATOM 2570 C C . ASP A 1 329 ? -1.643 8.617 -1.321 1.00 92.25 329 ASP A C 1
ATOM 2572 O O . ASP A 1 329 ? -2.711 8.101 -1.004 1.00 92.25 329 ASP A O 1
ATOM 2576 N N . SER A 1 330 ? -0.615 7.902 -1.767 1.00 90.50 330 SER A N 1
ATOM 2577 C CA . SER A 1 330 ? -0.572 6.442 -1.844 1.00 90.50 330 SER A CA 1
ATOM 2578 C C . SER A 1 330 ? 0.518 5.893 -0.914 1.00 90.50 330 SER A C 1
ATOM 2580 O O . SER A 1 330 ? 1.040 6.619 -0.073 1.00 90.50 330 SER A O 1
ATOM 2582 N N . ILE A 1 331 ? 0.854 4.608 -0.986 1.00 89.56 331 ILE A N 1
ATOM 2583 C CA . ILE A 1 331 ? 2.059 4.107 -0.305 1.00 89.56 331 ILE A CA 1
ATOM 2584 C C . ILE A 1 331 ? 3.324 4.628 -1.005 1.00 89.56 331 ILE A C 1
ATOM 2586 O O . ILE A 1 331 ? 3.291 5.007 -2.172 1.00 89.56 331 ILE A O 1
ATOM 2590 N N . GLY A 1 332 ? 4.457 4.616 -0.306 1.00 90.75 332 GLY A N 1
ATOM 2591 C CA . GLY A 1 332 ? 5.757 4.818 -0.938 1.00 90.75 332 GLY A CA 1
ATOM 2592 C C . GLY A 1 332 ? 6.052 3.670 -1.900 1.00 90.75 332 GLY A C 1
ATOM 2593 O O . GLY A 1 332 ? 6.082 2.516 -1.472 1.00 90.75 332 GLY A O 1
ATOM 2594 N N . PHE A 1 333 ? 6.242 3.979 -3.182 1.00 91.38 333 PHE A N 1
ATOM 2595 C CA . PHE A 1 333 ? 6.484 2.986 -4.232 1.00 91.38 333 PHE A CA 1
ATOM 2596 C C . PHE A 1 333 ? 7.403 3.552 -5.318 1.00 91.38 333 PHE A C 1
ATOM 2598 O O . PHE A 1 333 ? 7.420 4.765 -5.540 1.00 91.38 333 PHE A O 1
ATOM 2605 N N . PHE A 1 334 ? 8.143 2.688 -6.009 1.00 94.12 334 PHE A N 1
ATOM 2606 C CA . PHE A 1 334 ? 9.074 3.076 -7.067 1.00 94.12 334 PHE A CA 1
ATOM 2607 C C . PHE A 1 334 ? 8.976 2.121 -8.258 1.00 94.12 334 PHE A C 1
ATOM 2609 O O . PHE A 1 334 ? 8.796 0.919 -8.079 1.00 94.12 334 PHE A O 1
ATOM 2616 N N . ILE A 1 335 ? 9.067 2.658 -9.475 1.00 95.88 335 ILE A N 1
ATOM 2617 C CA . ILE A 1 335 ? 8.997 1.886 -10.719 1.00 95.88 335 ILE A CA 1
ATOM 2618 C C . ILE A 1 335 ? 10.100 2.357 -11.662 1.00 95.88 335 ILE A C 1
ATOM 2620 O O . ILE A 1 335 ? 10.176 3.538 -11.999 1.00 95.88 335 ILE A O 1
ATOM 2624 N N . ALA A 1 336 ? 10.897 1.412 -12.154 1.00 96.62 336 ALA A N 1
ATOM 2625 C CA . ALA A 1 336 ? 11.815 1.607 -13.268 1.00 96.62 336 ALA A CA 1
ATOM 2626 C C . ALA A 1 336 ? 11.556 0.536 -14.333 1.00 96.62 336 ALA A C 1
ATOM 2628 O O . ALA A 1 336 ? 11.262 -0.616 -14.009 1.00 96.62 336 ALA A O 1
ATOM 2629 N N . ALA A 1 337 ? 11.655 0.918 -15.604 1.00 97.44 337 ALA A N 1
ATOM 2630 C CA . ALA A 1 337 ? 11.476 0.018 -16.734 1.00 97.44 337 ALA A CA 1
ATOM 2631 C C . ALA A 1 337 ? 12.718 0.061 -17.623 1.00 97.44 337 ALA A C 1
ATOM 2633 O O . ALA A 1 337 ? 13.262 1.127 -17.903 1.00 97.44 337 ALA A O 1
ATOM 2634 N N . PHE A 1 338 ? 13.157 -1.107 -18.082 1.00 97.38 338 PHE A N 1
ATOM 2635 C CA . PHE A 1 338 ? 14.342 -1.243 -18.919 1.00 97.38 338 PHE A CA 1
ATOM 2636 C C . PHE A 1 338 ? 14.010 -2.025 -20.182 1.00 97.38 338 PHE A C 1
ATOM 2638 O O . PHE A 1 338 ? 13.179 -2.935 -20.164 1.00 97.38 338 PHE A O 1
ATOM 2645 N N . THR A 1 339 ? 14.718 -1.714 -21.261 1.00 96.69 339 THR A N 1
ATOM 2646 C CA . THR A 1 339 ? 14.803 -2.573 -22.440 1.00 96.69 339 THR A CA 1
ATOM 2647 C C . THR A 1 339 ? 16.197 -3.172 -22.537 1.00 96.69 339 THR A C 1
ATOM 2649 O O . THR A 1 339 ? 17.196 -2.491 -22.293 1.00 96.69 339 THR A O 1
ATOM 2652 N N . LYS A 1 340 ? 16.271 -4.448 -22.918 1.00 94.50 340 LYS A N 1
ATOM 2653 C CA . LYS A 1 340 ? 17.533 -5.105 -23.251 1.00 94.50 340 LYS A CA 1
ATOM 2654 C C . LYS A 1 340 ? 17.831 -4.892 -24.730 1.00 94.50 340 LYS A C 1
ATOM 2656 O O . LYS A 1 340 ? 16.958 -5.080 -25.573 1.00 94.50 340 LYS A O 1
ATOM 2661 N N . ILE A 1 341 ? 19.060 -4.516 -25.041 1.00 90.56 341 ILE A N 1
ATOM 2662 C CA . ILE A 1 341 ? 19.530 -4.290 -26.404 1.00 90.56 341 ILE A CA 1
ATOM 2663 C C . ILE A 1 341 ? 20.425 -5.456 -26.804 1.00 90.56 341 ILE A C 1
ATOM 2665 O O . ILE A 1 341 ? 21.276 -5.864 -26.006 1.00 90.56 341 ILE A O 1
ATOM 2669 N N . PRO A 1 342 ? 20.240 -6.017 -28.012 1.00 78.44 342 PRO A N 1
ATOM 2670 C CA . PRO A 1 342 ? 21.153 -7.018 -28.539 1.00 78.44 342 PRO A CA 1
ATOM 2671 C C . PRO A 1 342 ? 22.585 -6.480 -28.536 1.00 78.44 342 PRO A C 1
ATOM 2673 O O . PRO A 1 342 ? 22.810 -5.306 -28.836 1.00 78.44 342 PRO A O 1
ATOM 2676 N N . ALA A 1 343 ? 23.560 -7.330 -28.213 1.00 65.00 343 ALA A N 1
ATOM 2677 C CA . ALA A 1 343 ? 24.954 -6.970 -28.436 1.00 65.00 343 ALA A CA 1
ATOM 2678 C C . ALA A 1 343 ? 25.134 -6.581 -29.918 1.00 65.00 343 ALA A C 1
ATOM 2680 O O . ALA A 1 343 ? 24.492 -7.201 -30.775 1.00 65.00 343 ALA A O 1
ATOM 2681 N N . PRO A 1 344 ? 25.975 -5.581 -30.243 1.00 58.44 344 PRO A N 1
ATOM 2682 C CA . PRO A 1 344 ? 26.341 -5.330 -31.628 1.00 58.44 344 PRO A CA 1
ATOM 2683 C C . PRO A 1 344 ? 26.832 -6.646 -32.231 1.00 58.44 344 PRO A C 1
ATOM 2685 O O . PRO A 1 344 ? 27.682 -7.311 -31.634 1.00 58.44 344 PRO A O 1
ATOM 2688 N N . LEU A 1 345 ? 26.283 -7.042 -33.384 1.00 50.50 345 LEU A N 1
ATOM 2689 C CA . LEU A 1 345 ? 26.897 -8.079 -34.207 1.00 50.50 345 LEU A CA 1
ATOM 2690 C C . LEU A 1 345 ? 28.353 -7.657 -34.383 1.00 50.50 345 LEU A C 1
ATOM 2692 O O . LEU A 1 345 ? 28.610 -6.591 -34.944 1.00 50.50 345 LEU A O 1
ATOM 2696 N N . ALA A 1 346 ? 29.290 -8.440 -33.845 1.00 45.50 346 ALA A N 1
ATOM 2697 C CA . ALA A 1 346 ? 30.692 -8.251 -34.156 1.00 45.50 346 ALA A CA 1
ATOM 2698 C C . ALA A 1 346 ? 30.779 -8.256 -35.682 1.00 45.50 346 ALA A C 1
ATOM 2700 O O . ALA A 1 346 ? 30.420 -9.246 -36.321 1.00 45.50 346 ALA A O 1
ATOM 2701 N N . THR A 1 347 ? 31.152 -7.120 -36.267 1.00 40.78 347 THR A N 1
ATOM 2702 C CA . THR A 1 347 ? 31.500 -7.045 -37.678 1.00 40.78 347 THR A CA 1
ATOM 2703 C C . THR A 1 347 ? 32.599 -8.071 -37.886 1.00 40.78 347 THR A C 1
ATOM 2705 O O . THR A 1 347 ? 33.729 -7.859 -37.449 1.00 40.78 347 THR A O 1
ATOM 2708 N N . LEU A 1 348 ? 32.244 -9.210 -38.483 1.00 41.72 348 LEU A N 1
ATOM 2709 C CA . LEU A 1 348 ? 33.197 -10.142 -39.059 1.00 41.72 348 LEU A CA 1
ATOM 2710 C C . LEU A 1 348 ? 33.922 -9.351 -40.145 1.00 41.72 348 LEU A C 1
ATOM 2712 O O . LEU A 1 348 ? 33.417 -9.179 -41.252 1.00 41.72 348 LEU A O 1
ATOM 2716 N N . THR A 1 349 ? 35.064 -8.773 -39.787 1.00 39.94 349 THR A N 1
ATOM 2717 C CA . THR A 1 349 ? 36.046 -8.314 -40.758 1.00 39.94 349 THR A CA 1
ATOM 2718 C C . THR A 1 349 ? 36.543 -9.570 -41.462 1.00 39.94 349 THR A C 1
ATOM 2720 O O . THR A 1 349 ? 37.260 -10.367 -40.856 1.00 39.94 349 THR A O 1
ATOM 2723 N N . HIS A 1 350 ? 36.037 -9.780 -42.676 1.00 43.81 350 HIS A N 1
ATOM 2724 C CA . HIS A 1 350 ? 36.514 -10.795 -43.609 1.00 43.81 350 HIS A CA 1
ATOM 2725 C C . HIS A 1 350 ? 37.940 -10.508 -44.066 1.00 43.81 350 HIS A C 1
ATOM 2727 O O . HIS A 1 350 ? 38.275 -9.308 -44.215 1.00 43.81 350 HIS A O 1
#

Mean predicted aligned error: 9.3 Å

Radius of gyration: 23.93 Å; Cα contacts (8 Å, |Δi|>4): 586; chains: 1; bounding box: 64×49×77 Å